Protein AF-A0ABD5WU11-F1 (afdb_monomer_lite)

Sequence (196 aa):
MSDDEATSTLFTYVAPFVGVLLIAVGIAGAVPGGYALVQDELRDCGSPTIAVESPERTADIVGDGAPQFDRLDVEALSAAEREAFEEALTAPRGEAHVDGAFPNRAAFERGAVITYEGERYYATIVAENTCFTAPSLGFPLGVFAIGLGTVCVLMPPLYRRLVRLERESRVDLTATETGADADSDESSRGRAEENR

Secondary structure (DSSP, 8-state):
--HHHHHHHIIIIIHHHHHHHHHHHHHHHHHHHHHHHHHHHHS-TT-PEEEE--HHHHHHHTSTT----EEEEGGGS-HHHHHHHHHHHHSTTSEEE--S--TTHHHHHH-EEEEETTEEEEEEEEE--------TTHHHHHHHHHHHHHHHHHHHHHHHHHHHHHHHHHHHHHHHHHHHHHHHHHHHHTTSSS--

InterPro domains:
  IPR058285 Domain of unknown function DUF7979 [PF25934] (56-123)

Structure (mmCIF, N/CA/C/O backbone):
data_AF-A0ABD5WU11-F1
#
_entry.id   AF-A0ABD5WU11-F1
#
loop_
_atom_site.group_PDB
_atom_site.id
_atom_site.type_symbol
_atom_site.label_atom_id
_atom_site.label_alt_id
_atom_site.label_comp_id
_atom_site.label_asym_id
_atom_site.label_entity_id
_atom_site.label_seq_id
_atom_site.pdbx_PDB_ins_code
_atom_site.Cartn_x
_atom_site.Cartn_y
_atom_site.Cartn_z
_atom_site.occupancy
_atom_site.B_iso_or_equiv
_atom_site.auth_seq_id
_atom_site.auth_comp_id
_atom_site.auth_asym_id
_atom_site.auth_atom_id
_atom_site.pdbx_PDB_model_num
ATOM 1 N N . MET A 1 1 ? 11.652 6.888 -54.595 1.00 49.16 1 MET A N 1
ATOM 2 C CA . MET A 1 1 ? 12.118 7.086 -53.209 1.00 49.16 1 MET A CA 1
ATOM 3 C C . MET A 1 1 ? 13.140 5.998 -52.980 1.00 49.16 1 MET A C 1
ATOM 5 O O . MET A 1 1 ? 12.768 4.837 -53.054 1.00 49.16 1 MET A O 1
ATOM 9 N N . SER A 1 2 ? 14.414 6.368 -52.937 1.00 49.12 2 SER A N 1
ATOM 10 C CA . SER A 1 2 ? 15.546 5.438 -53.002 1.00 49.12 2 SER A CA 1
ATOM 11 C C . SER A 1 2 ? 15.715 4.731 -51.658 1.00 49.12 2 SER A C 1
ATOM 13 O O . SER A 1 2 ? 15.611 5.386 -50.621 1.00 49.12 2 SER A O 1
ATOM 15 N N . ASP A 1 3 ? 15.992 3.428 -51.661 1.00 56.88 3 ASP A N 1
ATOM 16 C CA . ASP A 1 3 ? 16.142 2.630 -50.434 1.00 56.88 3 ASP A CA 1
ATOM 17 C C . ASP A 1 3 ? 17.203 3.204 -49.471 1.00 56.88 3 ASP A C 1
ATOM 19 O O . ASP A 1 3 ? 17.018 3.161 -48.255 1.00 56.88 3 ASP A O 1
ATOM 23 N N . ASP A 1 4 ? 18.238 3.875 -49.993 1.00 60.81 4 ASP A N 1
ATOM 24 C CA . ASP A 1 4 ? 19.256 4.587 -49.204 1.00 60.81 4 ASP A CA 1
ATOM 25 C C . ASP A 1 4 ? 18.687 5.714 -48.316 1.00 60.81 4 ASP A C 1
ATOM 27 O O . ASP A 1 4 ? 19.131 5.913 -47.182 1.00 60.81 4 ASP A O 1
ATOM 31 N N . GLU A 1 5 ? 17.676 6.447 -48.792 1.00 61.19 5 GLU A N 1
ATOM 32 C CA . GLU A 1 5 ? 17.028 7.532 -48.040 1.00 61.19 5 GLU A CA 1
ATOM 33 C C . GLU A 1 5 ? 16.146 6.974 -46.914 1.00 61.19 5 GLU A C 1
ATOM 35 O O . GLU A 1 5 ? 16.134 7.503 -45.797 1.00 61.19 5 GLU A O 1
ATOM 40 N N . ALA A 1 6 ? 15.451 5.863 -47.181 1.00 60.22 6 ALA A N 1
ATOM 41 C CA . ALA A 1 6 ? 14.637 5.161 -46.196 1.00 60.22 6 ALA A CA 1
ATOM 42 C C . ALA A 1 6 ? 15.511 4.537 -45.098 1.00 60.22 6 ALA A C 1
ATOM 44 O O . ALA A 1 6 ? 15.236 4.737 -43.914 1.00 60.22 6 ALA A O 1
ATOM 45 N N . THR A 1 7 ? 16.608 3.863 -45.460 1.00 61.62 7 THR A N 1
ATOM 46 C CA . THR A 1 7 ? 17.574 3.318 -44.494 1.00 61.62 7 THR A CA 1
ATOM 47 C C . THR A 1 7 ? 18.212 4.427 -43.654 1.00 61.62 7 THR A C 1
ATOM 49 O O . THR A 1 7 ? 18.307 4.289 -42.434 1.00 61.62 7 THR A O 1
ATOM 52 N N . SER A 1 8 ? 18.574 5.559 -44.267 1.00 66.81 8 SER A N 1
ATOM 53 C CA . SER A 1 8 ? 19.161 6.714 -43.573 1.00 66.81 8 SER A CA 1
ATOM 54 C C . SER A 1 8 ? 18.193 7.366 -42.578 1.00 66.81 8 SER A C 1
ATOM 56 O O . SER A 1 8 ? 18.569 7.661 -41.439 1.00 66.81 8 SER A O 1
ATOM 58 N N . THR A 1 9 ? 16.923 7.527 -42.960 1.00 70.38 9 THR A N 1
ATOM 59 C CA . THR A 1 9 ? 15.886 8.116 -42.095 1.00 70.38 9 THR A CA 1
ATOM 60 C C . THR A 1 9 ? 15.535 7.183 -40.932 1.00 70.38 9 THR A C 1
ATOM 62 O O . THR A 1 9 ? 15.417 7.621 -39.784 1.00 70.38 9 THR A O 1
ATOM 65 N N . LEU A 1 10 ? 15.434 5.879 -41.202 1.00 67.94 10 LEU A N 1
ATOM 66 C CA . LEU A 1 10 ? 15.093 4.856 -40.214 1.00 67.94 10 LEU A CA 1
ATOM 67 C C . LEU A 1 10 ? 16.203 4.697 -39.162 1.00 67.94 10 LEU A C 1
ATOM 69 O O . LEU A 1 10 ? 15.917 4.668 -37.964 1.00 67.94 10 LEU A O 1
ATOM 73 N N . PHE A 1 11 ? 17.472 4.705 -39.580 1.00 67.38 11 PHE A N 1
ATOM 74 C CA . PHE A 1 11 ? 18.613 4.650 -38.658 1.00 67.38 11 PHE A CA 1
ATOM 75 C C . PHE A 1 11 ? 18.856 5.949 -37.885 1.00 67.38 11 PHE A C 1
ATOM 77 O O . PHE A 1 11 ? 19.330 5.902 -36.751 1.00 67.38 11 PHE A O 1
ATOM 84 N N . THR A 1 12 ? 18.559 7.107 -38.479 1.00 72.00 12 THR A N 1
ATOM 85 C CA . THR A 1 12 ? 18.856 8.405 -37.851 1.00 72.00 12 THR A CA 1
ATOM 86 C C . THR A 1 12 ? 17.770 8.844 -36.872 1.00 72.00 12 THR A C 1
ATOM 88 O O . THR A 1 12 ? 18.096 9.438 -35.847 1.00 72.00 12 THR A O 1
ATOM 91 N N . TYR A 1 13 ? 16.499 8.545 -37.154 1.00 74.88 13 TYR A N 1
ATOM 92 C CA . TYR A 1 13 ? 15.376 9.084 -36.380 1.00 74.88 13 TYR A CA 1
ATOM 93 C C . TYR A 1 13 ? 14.520 8.010 -35.709 1.00 74.88 13 TYR A C 1
ATOM 95 O O . TYR A 1 13 ? 14.158 8.161 -34.544 1.00 74.88 13 TYR A O 1
ATOM 103 N N . VAL A 1 14 ? 14.218 6.908 -36.401 1.00 79.62 14 VAL A N 1
ATOM 104 C CA . VAL A 1 14 ? 13.274 5.898 -35.891 1.00 79.62 14 VAL A CA 1
ATOM 105 C C . VAL A 1 14 ? 13.923 5.014 -34.825 1.00 79.62 14 VAL A C 1
ATOM 107 O O . VAL A 1 14 ? 13.353 4.840 -33.751 1.00 79.62 14 VAL A O 1
ATOM 110 N N . ALA A 1 15 ? 15.132 4.508 -35.073 1.00 78.56 15 ALA A N 1
ATOM 111 C CA . ALA A 1 15 ? 15.867 3.677 -34.115 1.00 78.56 15 ALA A CA 1
ATOM 112 C C . ALA A 1 15 ? 16.085 4.345 -32.735 1.00 78.56 15 ALA A C 1
ATOM 114 O O . ALA A 1 15 ? 15.731 3.727 -31.725 1.00 78.56 15 ALA A O 1
ATOM 115 N N . PRO A 1 16 ? 16.590 5.593 -32.634 1.00 80.06 16 PRO A N 1
ATOM 116 C CA . PRO A 1 16 ? 16.744 6.246 -31.335 1.00 80.06 16 PRO A CA 1
ATOM 117 C C . PRO A 1 16 ? 15.400 6.594 -30.685 1.00 80.06 16 PRO A C 1
ATOM 119 O O . PRO A 1 16 ? 15.278 6.479 -29.469 1.00 80.06 16 PRO A O 1
ATOM 122 N N . PHE A 1 17 ? 14.376 6.958 -31.465 1.00 81.44 17 PHE A N 1
ATOM 123 C CA . PHE A 1 17 ? 13.037 7.222 -30.930 1.00 81.44 17 PHE A CA 1
ATOM 124 C C . PHE A 1 17 ? 12.423 5.974 -30.281 1.00 81.44 17 PHE A C 1
ATOM 126 O O . PHE A 1 17 ? 11.969 6.027 -29.138 1.00 81.44 17 PHE A O 1
ATOM 133 N N . VAL A 1 18 ? 12.476 4.832 -30.973 1.00 85.31 18 VAL A N 1
ATOM 134 C CA . VAL A 1 18 ? 12.038 3.540 -30.424 1.00 85.31 18 VAL A CA 1
ATOM 135 C C . VAL A 1 18 ? 12.874 3.168 -29.201 1.00 85.31 18 VAL A C 1
ATOM 137 O O . VAL A 1 18 ? 12.324 2.705 -28.206 1.00 85.31 18 VAL A O 1
ATOM 140 N N . GLY A 1 19 ? 14.183 3.430 -29.227 1.00 82.62 19 GLY A N 1
ATOM 141 C CA . GLY A 1 19 ? 15.058 3.180 -28.086 1.00 82.62 19 GLY A CA 1
ATOM 142 C C . GLY A 1 19 ? 14.673 3.973 -26.833 1.00 82.62 19 GLY A C 1
ATOM 143 O O . GLY A 1 19 ? 14.571 3.399 -25.751 1.00 82.62 19 GLY A O 1
ATOM 144 N N . VAL A 1 20 ? 14.374 5.268 -26.972 1.00 87.00 20 VAL A N 1
ATOM 145 C CA . VAL A 1 20 ? 13.894 6.107 -25.857 1.00 87.00 20 VAL A CA 1
ATOM 146 C C . VAL A 1 20 ? 12.535 5.628 -25.345 1.00 87.00 20 VAL A C 1
ATOM 148 O O . VAL A 1 20 ? 12.322 5.576 -24.134 1.00 87.00 20 VAL A O 1
ATOM 151 N N . LEU A 1 21 ? 11.629 5.230 -26.241 1.00 87.06 21 LEU A N 1
ATOM 152 C CA . LEU A 1 21 ? 10.311 4.720 -25.860 1.00 87.06 21 LEU A CA 1
ATOM 153 C C . LEU A 1 21 ? 10.416 3.401 -25.077 1.00 87.06 21 LEU A C 1
ATOM 155 O O . LEU A 1 21 ? 9.741 3.233 -24.063 1.00 87.06 21 LEU A O 1
ATOM 159 N N . LEU A 1 22 ? 11.317 2.505 -25.485 1.00 84.81 22 LEU A N 1
ATOM 160 C CA . LEU A 1 22 ? 11.624 1.271 -24.757 1.00 84.81 22 LEU A CA 1
ATOM 161 C C . LEU A 1 22 ? 12.226 1.543 -23.375 1.00 84.81 22 LEU A C 1
ATOM 163 O O . LEU A 1 22 ? 11.834 0.894 -22.409 1.00 84.81 22 LEU A O 1
ATOM 167 N N . ILE A 1 23 ? 13.124 2.526 -23.256 1.00 84.31 23 ILE A N 1
ATOM 168 C CA . ILE A 1 23 ? 13.669 2.948 -21.958 1.00 84.31 23 ILE A CA 1
ATOM 169 C C . ILE A 1 23 ? 12.549 3.483 -21.058 1.00 84.31 23 ILE A C 1
ATOM 171 O O . ILE A 1 23 ? 12.464 3.084 -19.900 1.00 84.31 23 ILE A O 1
ATOM 175 N N . ALA A 1 24 ? 11.662 4.335 -21.578 1.00 88.06 24 ALA A N 1
ATOM 176 C CA . ALA A 1 24 ? 10.559 4.904 -20.805 1.00 88.06 24 ALA A CA 1
ATOM 177 C C . ALA A 1 24 ? 9.592 3.824 -20.286 1.00 88.06 24 ALA A C 1
ATOM 179 O O . ALA A 1 24 ? 9.280 3.792 -19.095 1.00 88.06 24 ALA A O 1
ATOM 180 N N . VAL A 1 25 ? 9.167 2.901 -21.157 1.00 84.69 25 VAL A N 1
ATOM 181 C CA . VAL A 1 25 ? 8.324 1.754 -20.773 1.00 84.69 25 VAL A CA 1
ATOM 182 C C . VAL A 1 25 ? 9.060 0.842 -19.790 1.00 84.69 25 VAL A C 1
ATOM 184 O O . VAL A 1 25 ? 8.472 0.362 -18.822 1.00 84.69 25 VAL A O 1
ATOM 187 N N . GLY A 1 26 ? 10.358 0.635 -19.997 1.00 80.00 26 GLY A N 1
ATOM 188 C CA . GLY A 1 26 ? 11.174 -0.191 -19.125 1.00 80.00 26 GLY A CA 1
ATOM 189 C C . GLY A 1 26 ? 11.331 0.389 -17.720 1.00 80.00 26 GLY A C 1
ATOM 190 O O . GLY A 1 26 ? 11.205 -0.355 -16.755 1.00 80.00 26 GLY A O 1
ATOM 191 N N . ILE A 1 27 ? 11.497 1.709 -17.576 1.00 81.75 27 ILE A N 1
ATOM 192 C CA . ILE A 1 27 ? 11.492 2.393 -16.271 1.00 81.75 27 ILE A CA 1
ATOM 193 C C . ILE A 1 27 ? 10.129 2.230 -15.590 1.00 81.75 27 ILE A C 1
ATOM 195 O O . ILE A 1 27 ? 10.072 1.890 -14.408 1.00 81.75 27 ILE A O 1
ATOM 199 N N . ALA A 1 28 ? 9.035 2.409 -16.337 1.00 79.06 28 ALA A N 1
ATOM 200 C CA . ALA A 1 28 ? 7.682 2.239 -15.811 1.00 79.06 28 ALA A CA 1
ATOM 201 C C . ALA A 1 28 ? 7.405 0.808 -15.313 1.00 79.06 28 ALA A C 1
ATOM 203 O O . ALA A 1 28 ? 6.638 0.640 -14.371 1.00 79.06 28 ALA A O 1
ATOM 204 N N . GLY A 1 29 ? 8.032 -0.215 -15.904 1.00 73.94 29 GLY A N 1
ATOM 205 C CA . GLY A 1 29 ? 7.951 -1.601 -15.423 1.00 73.94 29 GLY A CA 1
ATOM 206 C C . GLY A 1 29 ? 8.940 -1.931 -14.298 1.00 73.94 29 GLY A C 1
ATOM 207 O O . GLY A 1 29 ? 8.590 -2.620 -13.339 1.00 73.94 29 GLY A O 1
ATOM 208 N N . ALA A 1 30 ? 10.170 -1.423 -14.389 1.00 75.75 30 ALA A N 1
ATOM 209 C CA . ALA A 1 30 ? 11.254 -1.743 -13.466 1.00 75.75 30 ALA A CA 1
ATOM 210 C C . ALA A 1 30 ? 11.086 -1.075 -12.098 1.00 75.75 30 ALA A C 1
ATOM 212 O O . ALA A 1 30 ? 11.402 -1.699 -11.090 1.00 75.75 30 ALA A O 1
ATOM 213 N N . VAL A 1 31 ? 10.573 0.161 -12.037 1.00 76.81 31 VAL A N 1
ATOM 214 C CA . VAL A 1 31 ? 10.407 0.878 -10.763 1.00 76.81 31 VAL A CA 1
ATOM 215 C C . VAL A 1 31 ? 9.372 0.181 -9.866 1.00 76.81 31 VAL A C 1
ATOM 217 O O . VAL A 1 31 ? 9.760 -0.252 -8.782 1.00 76.81 31 VAL A O 1
ATOM 220 N N . PRO A 1 32 ? 8.107 -0.042 -10.283 1.00 68.75 32 PRO A N 1
ATOM 221 C CA . PRO A 1 32 ? 7.130 -0.746 -9.448 1.00 68.75 32 PRO A CA 1
ATOM 222 C C . PRO A 1 32 ? 7.533 -2.197 -9.155 1.00 68.75 32 PRO A C 1
ATOM 224 O O . PRO A 1 32 ? 7.318 -2.681 -8.048 1.00 68.75 32 PRO A O 1
ATOM 227 N N . GLY A 1 33 ? 8.155 -2.883 -10.123 1.00 63.78 33 GLY A N 1
ATOM 228 C CA . GLY A 1 33 ? 8.651 -4.247 -9.933 1.00 63.78 33 GLY A CA 1
ATOM 229 C C . GLY A 1 33 ? 9.813 -4.339 -8.937 1.00 63.78 33 GLY A C 1
ATOM 230 O O . GLY A 1 33 ? 9.890 -5.299 -8.180 1.00 63.78 33 GLY A O 1
ATOM 231 N N . GLY A 1 34 ? 10.687 -3.331 -8.894 1.00 64.44 34 GLY A N 1
ATOM 232 C CA . GLY A 1 34 ? 11.746 -3.224 -7.892 1.00 64.44 34 GLY A CA 1
ATOM 233 C C . GLY A 1 34 ? 11.194 -2.928 -6.500 1.00 64.44 34 GLY A C 1
ATOM 234 O O . GLY A 1 34 ? 11.635 -3.540 -5.535 1.00 64.44 34 GLY A O 1
ATOM 235 N N . TYR A 1 35 ? 10.180 -2.060 -6.396 1.00 60.69 35 TYR A N 1
ATOM 236 C CA . TYR A 1 35 ? 9.490 -1.812 -5.125 1.00 60.69 35 TYR A CA 1
ATOM 237 C C . TYR A 1 35 ? 8.865 -3.083 -4.549 1.00 60.69 35 TYR A C 1
ATOM 239 O O . TYR A 1 35 ? 8.964 -3.284 -3.346 1.00 60.69 35 TYR A O 1
ATOM 247 N N . ALA A 1 36 ? 8.305 -3.961 -5.388 1.00 62.34 36 ALA A N 1
ATOM 248 C CA . ALA A 1 36 ? 7.746 -5.237 -4.943 1.00 62.34 36 ALA A CA 1
ATOM 249 C C . ALA A 1 36 ? 8.787 -6.173 -4.293 1.00 62.34 36 ALA A C 1
ATOM 251 O O . ALA A 1 36 ? 8.434 -6.933 -3.403 1.00 62.34 36 ALA A O 1
ATOM 252 N N . LEU A 1 37 ? 10.069 -6.103 -4.681 1.00 62.41 37 LEU A N 1
ATOM 253 C CA . LEU A 1 37 ? 11.133 -6.942 -4.100 1.00 62.41 37 LEU A CA 1
ATOM 254 C C . LEU A 1 37 ? 11.579 -6.493 -2.703 1.00 62.41 37 LEU A C 1
ATOM 256 O O . LEU A 1 37 ? 12.173 -7.281 -1.978 1.00 62.41 37 LEU A O 1
ATOM 260 N N . VAL A 1 38 ? 11.334 -5.232 -2.349 1.00 61.34 38 VAL A N 1
ATOM 261 C CA . VAL A 1 38 ? 11.721 -4.648 -1.051 1.00 61.34 38 VAL A CA 1
ATOM 262 C C . VAL A 1 38 ? 10.483 -4.413 -0.169 1.00 61.34 38 VAL A C 1
ATOM 264 O O . VAL A 1 38 ? 10.588 -3.925 0.951 1.00 61.34 38 VAL A O 1
ATOM 267 N N . GLN A 1 39 ? 9.282 -4.726 -0.672 1.00 50.41 39 GLN A N 1
ATOM 268 C CA . GLN A 1 39 ? 8.029 -4.393 0.002 1.00 50.41 39 GLN A CA 1
ATOM 269 C C . GLN A 1 39 ? 7.788 -5.253 1.246 1.00 50.41 39 GLN A C 1
ATOM 271 O O . GLN A 1 39 ? 7.325 -4.705 2.244 1.00 50.41 39 GLN A O 1
ATOM 276 N N . ASP A 1 40 ? 8.182 -6.532 1.211 1.00 54.16 40 ASP A N 1
ATOM 277 C CA . ASP A 1 40 ? 8.036 -7.472 2.334 1.00 54.16 40 ASP A CA 1
ATOM 278 C C . ASP A 1 40 ? 8.812 -7.032 3.593 1.00 54.16 40 ASP A C 1
ATOM 280 O O . ASP A 1 40 ? 8.447 -7.412 4.699 1.00 54.16 40 ASP A O 1
ATOM 284 N N . GLU A 1 41 ? 9.861 -6.209 3.454 1.00 52.41 41 GLU A N 1
ATOM 285 C CA . GLU A 1 41 ? 10.664 -5.709 4.586 1.00 52.41 41 GLU A CA 1
ATOM 286 C C . GLU A 1 41 ? 10.239 -4.318 5.088 1.00 52.41 41 GLU A C 1
ATOM 288 O O . GLU A 1 41 ? 10.639 -3.920 6.182 1.00 52.41 41 GLU A O 1
ATOM 293 N N . LEU A 1 42 ? 9.463 -3.548 4.311 1.00 51.06 42 LEU A N 1
ATOM 294 C CA . LEU A 1 42 ? 9.100 -2.166 4.667 1.00 51.06 42 LEU A CA 1
ATOM 295 C C . LEU A 1 42 ? 7.624 -1.958 5.013 1.00 51.06 42 LEU A C 1
ATOM 297 O O . LEU A 1 42 ? 7.297 -0.897 5.552 1.00 51.06 42 LEU A O 1
ATOM 301 N N . ARG A 1 43 ? 6.726 -2.894 4.686 1.00 51.59 43 ARG A N 1
ATOM 302 C CA . ARG A 1 43 ? 5.298 -2.776 5.007 1.00 51.59 43 ARG A CA 1
ATOM 303 C C . ARG A 1 43 ? 4.692 -4.143 5.295 1.00 51.59 43 ARG A C 1
ATOM 305 O O . ARG A 1 43 ? 4.790 -5.015 4.441 1.00 51.59 43 ARG A O 1
ATOM 312 N N . ASP A 1 44 ? 4.009 -4.274 6.434 1.00 56.03 44 ASP A N 1
ATOM 313 C CA . ASP A 1 44 ? 3.137 -5.409 6.759 1.00 56.03 44 ASP A CA 1
ATOM 314 C C . ASP A 1 44 ? 1.989 -5.480 5.758 1.00 56.03 44 ASP A C 1
ATOM 316 O O . ASP A 1 44 ? 0.950 -4.817 5.825 1.00 56.03 44 ASP A O 1
ATOM 320 N N . CYS A 1 45 ? 2.287 -6.216 4.706 1.00 62.88 45 CYS A N 1
ATOM 321 C CA . CYS A 1 45 ? 1.552 -6.213 3.479 1.00 62.88 45 CYS A CA 1
ATOM 322 C C . CYS A 1 45 ? 0.407 -7.226 3.615 1.00 62.88 45 CYS A C 1
ATOM 324 O O . CYS A 1 45 ? 0.640 -8.431 3.649 1.00 62.88 45 CYS A O 1
ATOM 326 N N . GLY A 1 46 ? -0.836 -6.740 3.706 1.00 63.28 46 GLY A N 1
ATOM 327 C CA . GLY A 1 46 ? -2.016 -7.580 3.956 1.00 63.28 46 GLY A CA 1
ATOM 328 C C . GLY A 1 46 ? -2.569 -7.518 5.383 1.00 63.28 46 GLY A C 1
ATOM 329 O O . GLY A 1 46 ? -3.573 -8.179 5.646 1.00 63.28 46 GLY A O 1
ATOM 330 N N . SER A 1 47 ? -1.981 -6.693 6.256 1.00 76.75 47 SER A N 1
ATOM 331 C CA . SER A 1 47 ? -2.518 -6.365 7.581 1.00 76.75 47 SER A CA 1
ATOM 332 C C . SER A 1 47 ? -3.336 -5.068 7.492 1.00 76.75 47 SER A C 1
ATOM 334 O O . SER A 1 47 ? -2.760 -3.976 7.382 1.00 76.75 47 SER A O 1
ATOM 336 N N . PRO A 1 48 ? -4.679 -5.131 7.467 1.00 85.69 48 PRO A N 1
ATOM 337 C CA . PRO A 1 48 ? -5.491 -3.922 7.451 1.00 85.69 48 PRO A CA 1
ATOM 338 C C . PRO A 1 48 ? -5.295 -3.138 8.753 1.00 85.69 48 PRO A C 1
ATOM 340 O O . PRO A 1 48 ? -5.179 -3.714 9.836 1.00 85.69 48 PRO A O 1
ATOM 343 N N . THR A 1 49 ? -5.275 -1.814 8.638 1.00 89.44 49 THR A N 1
ATOM 344 C CA . THR A 1 49 ? -5.213 -0.906 9.782 1.00 89.44 49 THR A CA 1
ATOM 345 C C . THR A 1 49 ? -6.627 -0.606 10.256 1.00 89.44 49 THR A C 1
ATOM 347 O O . THR A 1 49 ? -7.469 -0.134 9.479 1.00 89.44 49 THR A O 1
ATOM 350 N N . ILE A 1 50 ? -6.877 -0.850 11.539 1.00 93.31 50 ILE A N 1
ATOM 351 C CA . ILE A 1 50 ? -8.095 -0.432 12.227 1.00 93.31 50 ILE A CA 1
ATOM 352 C C . ILE A 1 50 ? -7.837 0.861 12.994 1.00 93.31 50 ILE A C 1
ATOM 354 O O . ILE A 1 50 ? -6.739 1.081 13.501 1.00 93.31 50 ILE A O 1
ATOM 358 N N . ALA A 1 51 ? -8.858 1.706 13.075 1.00 94.38 51 ALA A N 1
ATOM 359 C CA . ALA A 1 51 ? -8.907 2.828 13.993 1.00 94.38 51 ALA A CA 1
ATOM 360 C C . ALA A 1 51 ? -9.971 2.573 15.056 1.00 94.38 51 ALA A C 1
ATOM 362 O O . ALA A 1 51 ? -11.050 2.065 14.741 1.00 94.38 51 ALA A O 1
ATOM 363 N N . VAL A 1 52 ? -9.663 2.951 16.289 1.00 95.31 52 VAL A N 1
ATOM 364 C CA . VAL A 1 52 ? -10.520 2.853 17.463 1.00 95.31 52 VAL A CA 1
ATOM 365 C C . VAL A 1 52 ? -10.678 4.250 18.051 1.00 95.31 52 VAL A C 1
ATOM 367 O O . VAL A 1 52 ? -9.710 4.906 18.431 1.00 95.31 52 VAL A O 1
ATOM 370 N N . GLU A 1 53 ? -11.918 4.716 18.105 1.00 93.69 53 GLU A N 1
ATOM 371 C CA . GLU A 1 53 ? -12.280 6.006 18.680 1.00 93.69 53 GLU A CA 1
ATOM 372 C C . GLU A 1 53 ? -12.533 5.877 20.184 1.00 93.69 53 GLU A C 1
ATOM 374 O O . GLU A 1 53 ? -13.012 4.848 20.668 1.00 93.69 53 GLU A O 1
A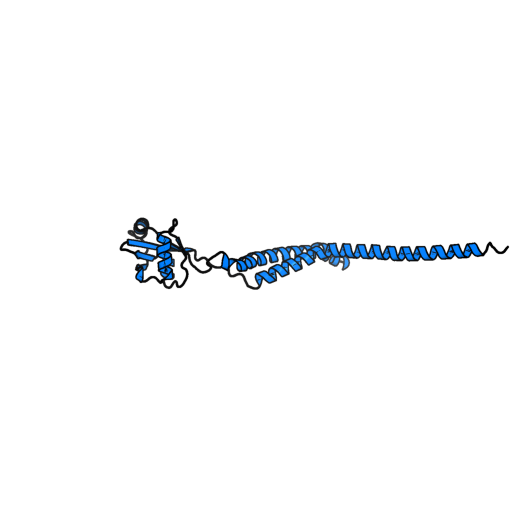TOM 379 N N . SER A 1 54 ? -12.263 6.953 20.928 1.00 89.75 54 SER A N 1
ATOM 380 C CA . SER A 1 54 ? -12.488 6.986 22.376 1.00 89.75 54 SER A CA 1
ATOM 381 C C . SER A 1 54 ? -13.979 6.838 22.733 1.00 89.75 54 SER A C 1
ATOM 383 O O . SER A 1 54 ? -14.848 7.078 21.882 1.00 89.75 54 SER A O 1
ATOM 385 N N . PRO A 1 55 ? -14.323 6.484 23.986 1.00 89.69 55 PRO A N 1
ATOM 386 C CA . PRO A 1 55 ? -15.716 6.319 24.404 1.00 89.69 55 PRO A CA 1
ATOM 387 C C . PRO A 1 55 ? -16.554 7.589 24.229 1.00 89.69 55 PRO A C 1
ATOM 389 O O . PRO A 1 55 ? -17.724 7.521 23.850 1.00 89.69 55 PRO A O 1
ATOM 392 N N . GLU A 1 56 ? -15.953 8.761 24.447 1.00 87.94 56 GLU A N 1
ATOM 393 C CA . GLU A 1 56 ? -16.618 10.057 24.301 1.00 87.94 56 GLU A CA 1
ATOM 394 C C . GLU A 1 56 ? -16.967 10.328 22.835 1.00 87.94 56 GLU A C 1
ATOM 396 O O . GLU A 1 56 ? -18.121 10.603 22.511 1.00 87.94 56 GLU A O 1
ATOM 401 N N . ARG A 1 57 ? -15.991 10.156 21.934 1.00 87.12 57 ARG A N 1
ATOM 402 C CA . ARG A 1 57 ? -16.190 10.241 20.477 1.00 87.12 57 ARG A CA 1
ATOM 403 C C . ARG A 1 57 ? -17.213 9.219 19.989 1.00 87.12 57 ARG A C 1
ATOM 405 O O . ARG A 1 57 ? -18.046 9.520 19.139 1.00 87.12 57 ARG A O 1
ATOM 412 N N . THR A 1 58 ? -17.174 8.013 20.542 1.00 88.19 58 THR A N 1
ATOM 413 C CA . THR A 1 58 ? -18.102 6.933 20.202 1.00 88.19 58 THR A CA 1
ATOM 414 C C . THR A 1 58 ? -19.539 7.286 20.577 1.00 88.19 58 THR A C 1
ATOM 416 O O . THR A 1 58 ? -20.460 6.985 19.818 1.00 88.19 58 THR A O 1
ATOM 419 N N . ALA A 1 59 ? -19.762 7.954 21.712 1.00 87.19 59 ALA A N 1
ATOM 420 C CA . ALA A 1 59 ? -21.093 8.407 22.108 1.00 87.19 59 ALA A CA 1
ATOM 421 C C . ALA A 1 59 ? -21.685 9.417 21.109 1.00 87.19 59 ALA A C 1
ATOM 423 O O . ALA A 1 59 ? -22.878 9.336 20.812 1.00 87.19 59 ALA A O 1
ATOM 424 N N . ASP A 1 60 ? -20.850 10.294 20.543 1.00 86.62 60 ASP A N 1
ATOM 425 C CA . ASP A 1 60 ? -21.259 11.235 19.496 1.00 86.62 60 ASP A CA 1
ATOM 426 C C . ASP A 1 60 ? -21.613 10.512 18.182 1.00 86.62 60 ASP A C 1
ATOM 428 O O . ASP A 1 60 ? -22.573 10.881 17.505 1.00 86.62 60 ASP A O 1
ATOM 432 N N . ILE A 1 61 ? -20.869 9.455 17.830 1.00 84.06 61 ILE A N 1
ATOM 433 C CA . ILE A 1 61 ? -21.060 8.671 16.594 1.00 84.06 61 ILE A CA 1
ATOM 434 C C . ILE A 1 61 ? -22.305 7.775 16.668 1.00 84.06 61 ILE A C 1
ATOM 436 O O . ILE A 1 61 ? -23.014 7.618 15.677 1.00 84.06 61 ILE A O 1
ATOM 440 N N . VAL A 1 62 ? -22.573 7.177 17.832 1.00 85.12 62 VAL A N 1
ATOM 441 C CA . VAL A 1 62 ? -23.638 6.175 18.048 1.00 85.12 62 VAL A CA 1
ATOM 442 C C . VAL A 1 62 ? -24.898 6.809 18.672 1.00 85.12 62 VAL A C 1
ATOM 444 O O . VAL A 1 62 ? -25.765 6.111 19.201 1.00 85.12 62 VAL A O 1
ATOM 447 N N . GLY A 1 63 ? -25.001 8.141 18.640 1.00 78.50 63 GLY A N 1
ATOM 448 C CA . GLY A 1 63 ? -26.133 8.908 19.164 1.00 78.50 63 GLY A CA 1
ATOM 449 C C . GLY A 1 63 ? -27.434 8.767 18.358 1.00 78.50 63 GLY A C 1
ATOM 450 O O . GLY A 1 63 ? -27.565 7.947 17.446 1.00 78.50 63 GLY A O 1
ATOM 451 N N . ASP A 1 64 ? -28.432 9.586 18.699 1.00 73.56 64 ASP A N 1
ATOM 452 C CA . ASP A 1 64 ? -29.758 9.533 18.074 1.00 73.56 64 ASP A CA 1
ATOM 453 C C . ASP A 1 64 ? -29.696 9.827 16.563 1.00 73.56 64 ASP A C 1
ATOM 455 O O . ASP A 1 64 ? -29.287 10.904 16.131 1.00 73.56 64 ASP A O 1
ATOM 459 N N . GLY A 1 65 ? -30.141 8.862 15.750 1.00 71.69 65 GLY A N 1
ATOM 460 C CA . GLY A 1 65 ? -30.121 8.942 14.282 1.00 71.69 65 GLY A CA 1
ATOM 461 C C . GLY A 1 65 ? -28.878 8.341 13.615 1.00 71.69 65 GLY A C 1
ATOM 462 O O . GLY A 1 65 ? -28.760 8.420 12.392 1.00 71.69 65 GLY A O 1
ATOM 463 N N . ALA A 1 66 ? -27.976 7.727 14.387 1.00 76.88 66 ALA A N 1
ATOM 464 C CA . ALA A 1 66 ? -26.810 7.032 13.859 1.00 76.88 66 ALA A CA 1
ATOM 465 C C . ALA A 1 66 ? -27.179 5.807 12.991 1.00 76.88 66 ALA A C 1
ATOM 467 O O . ALA A 1 66 ? -28.223 5.176 13.207 1.00 76.88 66 ALA A O 1
ATOM 468 N N . PRO A 1 67 ? -26.314 5.426 12.030 1.00 79.62 67 PRO A N 1
ATOM 469 C CA . PRO A 1 67 ? -26.408 4.142 11.345 1.00 79.62 67 PRO A CA 1
ATOM 470 C C . PRO A 1 67 ? -26.419 2.971 12.334 1.00 79.62 67 PRO A C 1
ATOM 472 O O . PRO A 1 67 ? -25.841 3.034 13.420 1.00 79.62 67 PRO A O 1
ATOM 475 N N . GLN A 1 68 ? -27.064 1.870 11.950 1.00 83.88 68 GLN A N 1
ATOM 476 C CA . GLN A 1 68 ? -27.023 0.655 12.753 1.00 83.88 68 GLN A CA 1
ATOM 477 C C . GLN A 1 68 ? -25.663 -0.029 12.573 1.00 83.88 68 GLN A C 1
ATOM 479 O O . GLN A 1 68 ? -25.408 -0.635 11.535 1.00 83.88 68 GLN A O 1
ATOM 484 N N . PHE A 1 69 ? -24.808 0.080 13.588 1.00 88.94 69 PHE A N 1
ATOM 485 C CA . PHE A 1 69 ? -23.510 -0.592 13.643 1.00 88.94 69 PHE A CA 1
ATOM 486 C C . PHE A 1 69 ? -23.622 -1.993 14.246 1.00 88.94 69 PHE A C 1
ATOM 488 O O . PHE A 1 69 ? -24.456 -2.240 15.128 1.00 88.94 69 PHE A O 1
ATOM 495 N N . ASP A 1 70 ? -22.745 -2.891 13.799 1.00 92.31 70 ASP A N 1
ATOM 496 C CA . ASP A 1 70 ? -22.576 -4.205 14.414 1.00 92.31 70 ASP A CA 1
ATOM 497 C C . ASP A 1 70 ? -22.021 -4.030 15.834 1.00 92.31 70 ASP A C 1
ATOM 499 O O . ASP A 1 70 ? -21.139 -3.204 16.069 1.00 92.31 70 ASP A O 1
ATOM 503 N N . ARG A 1 71 ? -22.559 -4.778 16.802 1.00 92.69 71 ARG A N 1
ATOM 504 C CA . ARG A 1 71 ? -22.106 -4.732 18.198 1.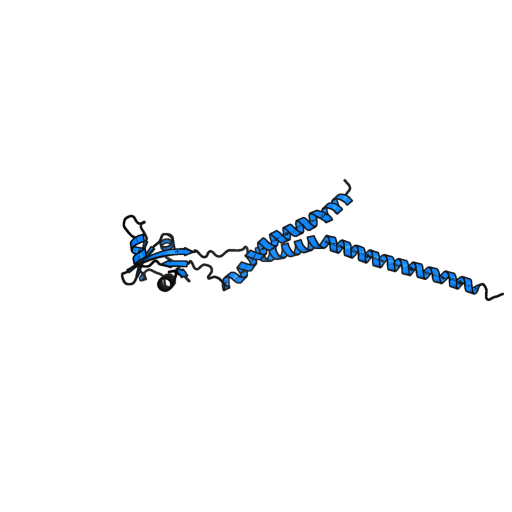00 92.69 71 ARG A CA 1
ATOM 505 C C . ARG A 1 71 ? -21.362 -6.010 18.524 1.00 92.69 71 ARG A C 1
ATOM 507 O O . ARG A 1 71 ? -21.933 -7.091 18.395 1.00 92.69 71 ARG A O 1
ATOM 514 N N . LEU A 1 72 ? -20.112 -5.863 18.931 1.00 94.00 72 LEU A N 1
ATOM 515 C CA . LEU A 1 72 ? -19.221 -6.961 19.271 1.00 94.00 72 LEU A CA 1
ATOM 516 C C . LEU A 1 72 ? -18.731 -6.773 20.705 1.00 94.00 72 LEU A C 1
ATOM 518 O O . LEU A 1 72 ? -18.537 -5.649 21.161 1.00 94.00 72 LEU A O 1
ATOM 522 N N . ASP A 1 73 ? -18.518 -7.873 21.408 1.00 94.31 73 ASP A N 1
ATOM 523 C CA . ASP A 1 73 ? -17.786 -7.861 22.672 1.00 94.31 73 ASP A CA 1
ATOM 524 C C . ASP A 1 73 ? -16.316 -8.198 22.392 1.00 94.31 73 ASP A C 1
ATOM 526 O O . ASP A 1 73 ? -16.019 -8.926 21.436 1.00 94.31 73 ASP A O 1
ATOM 530 N N . VAL A 1 74 ? -15.385 -7.685 23.202 1.00 92.00 74 VAL A N 1
ATOM 531 C CA . VAL A 1 74 ? -13.941 -7.927 23.006 1.00 92.00 74 VAL A CA 1
ATOM 532 C C . VAL A 1 74 ? -13.594 -9.426 22.993 1.00 92.00 74 VAL A C 1
ATOM 534 O O . VAL A 1 74 ? -12.658 -9.865 22.320 1.00 92.00 74 VAL A O 1
ATOM 537 N N . GLU A 1 75 ? -14.374 -10.251 23.691 1.00 92.44 75 GLU A N 1
ATOM 538 C CA . GLU A 1 75 ? -14.202 -11.702 23.751 1.00 92.44 75 GLU A CA 1
ATOM 539 C C . GLU A 1 75 ? -14.578 -12.400 22.439 1.00 92.44 75 GLU A C 1
ATOM 541 O O . GLU A 1 75 ? -14.081 -13.495 22.170 1.00 92.44 75 GLU A O 1
ATOM 546 N N . ALA A 1 76 ? -15.431 -11.774 21.621 1.00 92.69 76 ALA A N 1
ATOM 547 C CA . ALA A 1 76 ? -15.804 -12.263 20.296 1.00 92.69 76 ALA A CA 1
ATOM 548 C C . ALA A 1 76 ? -14.747 -11.941 19.225 1.00 92.69 76 ALA A C 1
ATOM 550 O O . ALA A 1 76 ? -14.819 -12.473 18.112 1.00 92.69 76 ALA A O 1
ATOM 551 N N . LEU A 1 77 ? -13.768 -11.093 19.555 1.00 93.69 77 LEU A N 1
ATOM 552 C CA . LEU A 1 77 ? -12.638 -10.796 18.686 1.00 93.69 77 LEU A CA 1
ATOM 553 C C . LEU A 1 77 ? -11.646 -11.961 18.660 1.00 93.69 77 LEU A C 1
ATOM 555 O O . LEU A 1 77 ? -11.399 -12.626 19.675 1.00 93.69 77 LEU A O 1
ATOM 559 N N . SER A 1 78 ? -11.042 -12.173 17.493 1.00 94.69 78 SER A N 1
ATOM 560 C CA . SER A 1 78 ? -9.886 -13.054 17.338 1.00 94.69 78 SER A CA 1
ATOM 561 C C . SER A 1 78 ? -8.695 -12.535 18.159 1.00 94.69 78 SER A C 1
ATOM 563 O O . SER A 1 78 ? -8.677 -11.387 18.599 1.00 94.69 78 SER A O 1
ATOM 565 N N . ALA A 1 79 ? -7.673 -13.373 18.360 1.00 94.75 79 ALA A N 1
ATOM 566 C CA . ALA A 1 79 ? -6.463 -12.944 19.066 1.00 94.75 79 ALA A CA 1
ATOM 567 C C . ALA A 1 79 ? -5.797 -11.730 18.388 1.00 94.75 79 ALA A C 1
ATOM 569 O O . ALA A 1 79 ? -5.472 -10.767 19.070 1.00 94.75 79 ALA A O 1
ATOM 570 N N . ALA A 1 80 ? -5.688 -11.754 17.054 1.00 92.88 80 ALA A N 1
ATOM 571 C CA . ALA A 1 80 ? -5.098 -10.667 16.272 1.00 92.88 80 ALA A CA 1
ATOM 572 C C . ALA A 1 80 ? -5.953 -9.388 16.302 1.00 92.88 80 ALA A C 1
ATOM 574 O O . ALA A 1 80 ? -5.429 -8.292 16.450 1.00 92.88 80 ALA A O 1
ATOM 575 N N . GLU A 1 81 ? -7.280 -9.516 16.192 1.00 94.75 81 GLU A N 1
ATOM 576 C CA . GLU A 1 81 ? -8.198 -8.371 16.282 1.00 94.75 81 GLU A CA 1
ATOM 577 C C . GLU A 1 81 ? -8.146 -7.708 17.661 1.00 94.75 81 GLU A C 1
ATOM 579 O O . GLU A 1 81 ? -8.212 -6.486 17.763 1.00 94.75 81 GLU A O 1
ATOM 584 N N . ARG A 1 82 ? -8.036 -8.514 18.722 1.00 95.62 82 ARG A N 1
ATOM 585 C CA . ARG A 1 82 ? -7.967 -8.026 20.099 1.00 95.62 82 ARG A CA 1
ATOM 586 C C . ARG A 1 82 ? -6.652 -7.317 20.386 1.00 95.62 82 ARG A C 1
ATOM 588 O O . ARG A 1 82 ? -6.682 -6.229 20.941 1.00 95.62 82 ARG A O 1
ATOM 595 N N . GLU A 1 83 ? -5.535 -7.910 19.977 1.00 94.88 83 GLU A N 1
ATOM 596 C CA . GLU A 1 83 ? -4.211 -7.296 20.102 1.00 94.88 83 GLU A CA 1
ATOM 597 C C . GLU A 1 83 ? -4.171 -5.943 19.385 1.00 94.88 83 GLU A C 1
ATOM 599 O O . GLU A 1 83 ? -3.824 -4.936 19.996 1.00 94.88 83 GLU A O 1
ATOM 604 N N . ALA A 1 84 ? -4.657 -5.888 18.142 1.00 94.25 84 ALA A N 1
ATOM 605 C CA . ALA A 1 84 ? -4.759 -4.644 17.388 1.00 94.25 84 ALA A CA 1
ATOM 606 C C . ALA A 1 84 ? -5.685 -3.620 18.065 1.00 94.25 84 ALA A C 1
ATOM 608 O O . ALA A 1 84 ? -5.382 -2.432 18.107 1.00 94.25 84 ALA A O 1
ATOM 609 N N . PHE A 1 85 ? -6.825 -4.055 18.605 1.00 95.50 85 PHE A N 1
ATOM 610 C CA . PHE A 1 85 ? -7.746 -3.167 19.311 1.00 95.50 85 PHE A CA 1
ATOM 611 C C . PHE A 1 85 ? -7.098 -2.564 20.567 1.00 95.50 85 PHE A C 1
ATOM 613 O O . PHE A 1 85 ? -7.142 -1.350 20.754 1.00 95.50 85 PHE A O 1
ATOM 620 N N . GLU A 1 86 ? -6.457 -3.387 21.398 1.00 95.25 86 GLU A N 1
ATOM 621 C CA . GLU A 1 86 ? -5.764 -2.952 22.616 1.00 95.25 86 GLU A CA 1
ATOM 622 C C . GLU A 1 86 ? -4.567 -2.041 22.295 1.00 95.25 86 GLU A C 1
ATOM 624 O O . GLU A 1 86 ? -4.366 -1.017 22.954 1.00 95.25 86 GLU A O 1
ATOM 629 N N . GLU A 1 87 ? -3.807 -2.352 21.242 1.00 95.00 87 GLU A N 1
ATOM 630 C CA . GLU A 1 87 ? -2.734 -1.490 20.749 1.00 95.00 87 GLU A CA 1
ATOM 631 C C . GLU A 1 87 ? -3.287 -0.132 20.301 1.00 95.00 87 GLU A C 1
ATOM 633 O O . GLU A 1 87 ? -2.787 0.910 20.737 1.00 95.00 87 GLU A O 1
ATOM 638 N N . ALA A 1 88 ? -4.364 -0.129 19.508 1.00 94.94 88 ALA A N 1
ATOM 639 C CA . ALA A 1 88 ? -5.000 1.085 19.010 1.00 94.94 88 ALA A CA 1
ATOM 640 C C . ALA A 1 88 ? -5.466 1.998 20.154 1.00 94.94 88 ALA A C 1
ATOM 642 O O . ALA A 1 88 ? -5.267 3.207 20.068 1.00 94.94 88 ALA A O 1
ATOM 643 N N . LEU A 1 89 ? -5.994 1.450 21.256 1.00 94.25 89 LEU A N 1
ATOM 644 C CA . LEU A 1 89 ? -6.383 2.241 22.435 1.00 94.25 89 LEU A CA 1
ATOM 645 C C . LEU A 1 89 ? -5.217 3.020 23.060 1.00 94.25 89 LEU A C 1
ATOM 647 O O . LEU A 1 89 ? -5.424 4.087 23.641 1.00 94.25 89 LEU A O 1
ATOM 651 N N . THR A 1 90 ? -3.995 2.495 22.963 1.00 93.94 90 THR A N 1
ATOM 652 C CA . THR A 1 90 ? -2.794 3.142 23.520 1.00 93.94 90 THR A CA 1
ATOM 653 C C . THR A 1 90 ? -2.021 3.962 22.485 1.00 93.94 90 THR A C 1
ATOM 655 O O . THR A 1 90 ? -1.163 4.776 22.844 1.00 93.94 90 THR A O 1
ATOM 658 N N . ALA A 1 91 ? -2.338 3.793 21.201 1.00 91.31 91 ALA A N 1
ATOM 659 C CA . ALA A 1 91 ? -1.701 4.496 20.105 1.00 91.31 91 ALA A CA 1
ATOM 660 C C . ALA A 1 91 ? -2.116 5.983 20.072 1.00 91.31 91 ALA A C 1
ATOM 662 O O . ALA A 1 91 ? -3.302 6.303 20.142 1.00 91.31 91 ALA A O 1
ATOM 663 N N . PRO A 1 92 ? -1.185 6.932 19.841 1.00 89.69 92 PRO A N 1
ATOM 664 C CA . PRO A 1 92 ? -1.507 8.364 19.777 1.00 89.69 92 PRO A CA 1
ATOM 665 C C . PRO A 1 92 ? -2.544 8.757 18.716 1.00 89.69 92 PRO A C 1
ATOM 667 O O . PRO A 1 92 ? -3.130 9.834 18.804 1.00 89.69 92 PRO A O 1
ATOM 670 N N . ARG A 1 93 ? -2.719 7.928 17.680 1.00 88.38 93 ARG A N 1
ATOM 671 C CA . ARG A 1 93 ? -3.705 8.131 16.608 1.00 88.38 93 ARG A CA 1
ATOM 672 C C . ARG A 1 93 ? -4.957 7.271 16.756 1.00 88.38 93 ARG A C 1
ATOM 674 O O . ARG A 1 93 ? -5.857 7.425 15.944 1.00 88.38 93 ARG A O 1
ATOM 681 N N . GLY A 1 94 ? -5.016 6.390 17.753 1.00 92.38 94 GLY A N 1
ATOM 682 C CA . GLY A 1 94 ? -6.093 5.412 17.840 1.00 92.38 94 GLY A CA 1
ATOM 683 C C . GLY A 1 94 ? -6.011 4.333 16.758 1.00 92.38 94 GLY A C 1
ATOM 684 O O . GLY A 1 94 ? -7.038 3.779 16.408 1.00 92.38 94 GLY A O 1
ATOM 685 N N . GLU A 1 95 ? -4.846 4.079 16.154 1.00 93.75 95 GLU A N 1
ATOM 686 C CA . GLU A 1 95 ? -4.698 3.215 14.972 1.00 93.75 95 GLU A CA 1
ATOM 687 C C . GLU A 1 95 ? -3.706 2.078 15.238 1.00 93.75 95 GLU A C 1
ATOM 689 O O . GLU A 1 95 ? -2.645 2.327 15.813 1.00 93.75 95 GLU A O 1
ATOM 694 N N . ALA A 1 96 ? -4.018 0.869 14.763 1.00 92.06 96 ALA A N 1
ATOM 695 C CA . ALA A 1 96 ? -3.129 -0.296 14.822 1.00 92.06 96 ALA A CA 1
ATOM 696 C C . ALA A 1 96 ? -3.383 -1.279 13.666 1.00 92.06 96 ALA A C 1
ATOM 698 O O . ALA A 1 96 ? -4.425 -1.230 13.004 1.00 92.06 96 ALA A O 1
ATOM 699 N N . HIS A 1 97 ? -2.419 -2.165 13.407 1.00 90.56 97 HIS A N 1
ATOM 700 C CA . HIS A 1 97 ? -2.503 -3.178 12.353 1.00 90.56 97 HIS A CA 1
ATOM 701 C C . HIS A 1 97 ? -3.088 -4.479 12.898 1.00 90.56 97 HIS A C 1
ATOM 703 O O . HIS A 1 97 ? -2.785 -4.881 14.015 1.00 90.56 97 HIS A O 1
ATOM 709 N N . VAL A 1 98 ? -3.927 -5.144 12.103 1.00 90.44 98 VAL A N 1
ATOM 710 C CA . VAL A 1 98 ? -4.430 -6.481 12.439 1.00 90.44 98 VAL A CA 1
ATOM 711 C C . VAL A 1 98 ? -3.521 -7.530 11.810 1.00 90.44 98 VAL A C 1
ATOM 713 O O . VAL A 1 98 ? -3.680 -7.874 10.636 1.00 90.44 98 VAL A O 1
ATOM 716 N N . ASP A 1 99 ? -2.595 -8.061 12.605 1.00 88.06 99 ASP A N 1
ATOM 717 C CA . ASP A 1 99 ? -1.628 -9.070 12.168 1.00 88.06 99 ASP A CA 1
ATOM 718 C C . ASP A 1 99 ? -2.149 -10.491 12.409 1.00 88.06 99 ASP A C 1
ATOM 720 O O . ASP A 1 99 ? -1.910 -11.131 13.434 1.00 88.06 99 ASP A O 1
ATOM 724 N N . GLY A 1 100 ? -2.898 -11.010 11.434 1.00 85.38 100 GLY A N 1
ATOM 725 C CA . GLY A 1 100 ? -3.354 -12.398 11.433 1.00 85.38 100 GLY A CA 1
ATOM 726 C C . GLY A 1 100 ? -4.804 -12.573 10.999 1.00 85.38 100 GLY A C 1
ATOM 727 O O . GLY A 1 100 ? -5.282 -11.957 10.049 1.00 85.38 100 GLY A O 1
ATOM 728 N N . ALA A 1 101 ? -5.508 -13.499 11.652 1.00 87.69 101 ALA A N 1
ATOM 729 C CA . ALA A 1 101 ? -6.875 -13.840 11.275 1.00 87.69 101 ALA A CA 1
ATOM 730 C C . ALA A 1 101 ? -7.854 -12.707 11.625 1.00 87.69 101 ALA A C 1
ATOM 732 O O . ALA A 1 101 ? -8.010 -12.368 12.797 1.00 87.69 101 ALA A O 1
ATOM 733 N N . PHE A 1 102 ? -8.580 -12.215 10.617 1.00 90.94 102 PHE A N 1
ATOM 734 C CA . PHE A 1 102 ? -9.582 -11.150 10.750 1.00 90.94 102 PHE A CA 1
ATOM 735 C C . PHE A 1 102 ? -11.002 -11.641 10.377 1.00 90.94 102 PHE A C 1
ATOM 737 O O . PHE A 1 102 ? -11.550 -11.241 9.344 1.00 90.94 102 PHE A O 1
ATOM 744 N N . PRO A 1 103 ? -11.618 -12.550 11.161 1.00 91.56 103 PRO A N 1
ATOM 745 C CA . PRO A 1 103 ? -12.962 -13.071 10.887 1.00 91.56 103 PRO A CA 1
ATOM 746 C C . PRO A 1 103 ? -14.064 -12.001 10.905 1.00 91.56 103 PRO A C 1
ATOM 748 O O . PRO A 1 103 ? -15.019 -12.107 10.135 1.00 91.56 103 PRO A O 1
ATOM 751 N N . ASN A 1 104 ? -13.937 -10.963 11.734 1.00 92.38 104 ASN A N 1
ATOM 752 C CA . ASN A 1 104 ? -14.929 -9.898 11.877 1.00 92.38 104 ASN A CA 1
ATOM 753 C C . ASN A 1 104 ? -14.716 -8.739 10.887 1.00 92.38 104 ASN A C 1
ATOM 755 O O . ASN A 1 104 ? -15.357 -7.697 11.021 1.00 92.38 104 ASN A O 1
ATOM 759 N N . ARG A 1 105 ? -13.868 -8.908 9.859 1.00 90.81 105 ARG A N 1
ATOM 760 C CA . ARG A 1 105 ? -13.515 -7.855 8.887 1.00 90.81 105 ARG A CA 1
ATOM 761 C C . ARG A 1 105 ? -14.731 -7.102 8.348 1.00 90.81 105 ARG A C 1
ATOM 763 O O . ARG A 1 105 ? -14.759 -5.878 8.378 1.00 90.81 105 ARG A O 1
ATOM 770 N N . ALA A 1 106 ? -15.765 -7.824 7.921 1.00 91.50 106 ALA A N 1
ATOM 771 C CA . ALA A 1 106 ? -16.964 -7.217 7.344 1.00 91.50 106 ALA A CA 1
ATOM 772 C C . ALA A 1 106 ? -17.727 -6.304 8.328 1.00 91.50 106 ALA A C 1
ATOM 774 O O . ALA A 1 106 ? -18.420 -5.388 7.889 1.00 91.50 106 ALA A O 1
ATOM 775 N N . ALA A 1 107 ? -17.629 -6.554 9.639 1.00 92.81 107 ALA A N 1
ATOM 776 C CA . ALA A 1 107 ? -18.206 -5.681 10.659 1.00 92.81 107 ALA A CA 1
ATOM 777 C C . ALA A 1 107 ? -17.387 -4.387 10.790 1.00 92.81 107 ALA A C 1
ATOM 779 O O . ALA A 1 107 ? -17.952 -3.298 10.766 1.00 92.81 107 ALA A O 1
ATOM 780 N N . PHE A 1 108 ? -16.054 -4.489 10.827 1.00 92.31 108 PHE A N 1
ATOM 781 C CA . PHE A 1 108 ? -15.168 -3.320 10.877 1.00 92.31 108 PHE A CA 1
ATOM 782 C C . PHE A 1 108 ? -15.211 -2.476 9.591 1.00 92.31 108 PHE A C 1
ATOM 784 O O . PHE A 1 108 ? -15.038 -1.265 9.660 1.00 92.31 108 PHE A O 1
ATOM 791 N N . GLU A 1 109 ? -15.476 -3.071 8.424 1.00 91.50 109 GLU A N 1
ATOM 792 C CA . GLU A 1 109 ? -15.675 -2.333 7.162 1.00 91.50 109 GLU A CA 1
ATOM 793 C C . GLU A 1 109 ? -16.923 -1.441 7.198 1.00 91.50 109 GLU A C 1
ATOM 795 O O . GLU A 1 109 ? -16.951 -0.376 6.583 1.00 91.50 109 GLU A O 1
ATOM 800 N N . ARG A 1 110 ? -17.969 -1.870 7.913 1.00 90.31 110 ARG A N 1
ATOM 801 C CA . ARG A 1 110 ? -19.208 -1.097 8.092 1.00 90.31 110 ARG A CA 1
ATOM 802 C C . ARG A 1 110 ? -19.170 -0.164 9.304 1.00 90.31 110 ARG A C 1
ATOM 804 O O . ARG A 1 110 ? -20.092 0.633 9.472 1.00 90.31 110 ARG A O 1
ATOM 811 N N . GLY A 1 111 ? -18.130 -0.271 10.126 1.00 91.44 111 GLY A N 1
ATOM 812 C CA . GLY A 1 111 ? -18.080 0.288 11.469 1.00 91.44 111 GLY A CA 1
ATOM 813 C C . GLY A 1 111 ? -18.728 -0.656 12.483 1.00 91.44 111 GLY A C 1
ATOM 814 O O . GLY A 1 111 ? -19.892 -1.048 12.351 1.00 91.44 111 GLY A O 1
ATOM 815 N N . ALA A 1 112 ? -17.969 -1.000 13.519 1.00 94.75 112 ALA A N 1
ATOM 816 C CA . ALA A 1 112 ? -18.413 -1.840 14.621 1.00 94.75 112 ALA A CA 1
ATOM 817 C C . ALA A 1 112 ? -18.282 -1.086 15.947 1.00 94.75 112 ALA A C 1
ATOM 819 O O . ALA A 1 112 ? -17.380 -0.275 16.132 1.00 94.75 112 ALA A O 1
ATOM 820 N N . VAL A 1 113 ? -19.181 -1.363 16.886 1.00 94.81 113 VAL A N 1
ATOM 821 C CA . VAL A 1 113 ? -19.084 -0.877 18.263 1.00 94.81 113 VAL A CA 1
ATOM 822 C C . VAL A 1 113 ? -18.652 -2.041 19.138 1.00 94.81 113 VAL A C 1
ATOM 824 O O . VAL A 1 113 ? -19.375 -3.031 19.254 1.00 94.81 113 VAL A O 1
ATOM 827 N N . ILE A 1 114 ? -17.478 -1.909 19.740 1.00 95.62 114 ILE A N 1
ATOM 828 C CA . ILE A 1 114 ? -16.848 -2.923 20.575 1.00 95.62 114 ILE A CA 1
ATOM 829 C C . ILE A 1 114 ? -17.043 -2.543 22.039 1.00 95.62 114 ILE A C 1
ATOM 831 O O . ILE A 1 114 ? -16.719 -1.423 22.441 1.00 95.62 114 ILE A O 1
ATOM 835 N N . THR A 1 115 ? -17.583 -3.462 22.836 1.00 95.06 115 THR A N 1
ATOM 836 C CA . THR A 1 115 ? -17.656 -3.295 24.290 1.00 95.06 115 THR A CA 1
ATOM 837 C C . THR A 1 115 ? -16.370 -3.817 24.926 1.00 95.06 115 THR A C 1
ATOM 839 O O . THR A 1 115 ? -16.031 -4.989 24.762 1.00 95.06 115 THR A O 1
ATOM 842 N N . TYR A 1 116 ? -15.671 -2.959 25.667 1.00 94.31 116 TYR A N 1
ATOM 843 C CA . TYR A 1 116 ? -14.448 -3.294 26.397 1.00 94.31 116 TYR A CA 1
ATOM 844 C C . TYR A 1 116 ? -14.485 -2.634 27.777 1.00 94.31 116 TYR A C 1
ATOM 846 O O . TYR A 1 116 ? -14.806 -1.455 27.885 1.00 94.31 116 TYR A O 1
ATOM 854 N N . GLU A 1 117 ? -14.250 -3.408 28.841 1.00 92.06 117 GLU A N 1
ATOM 855 C CA . GLU A 1 117 ? -14.299 -2.938 30.243 1.00 92.06 117 GLU A CA 1
ATOM 856 C C . GLU A 1 117 ? -15.592 -2.182 30.639 1.00 92.06 117 GLU A C 1
ATOM 858 O O . GLU A 1 117 ? -15.624 -1.395 31.581 1.00 92.06 117 GLU A O 1
ATOM 863 N N . GLY A 1 118 ? -16.706 -2.465 29.953 1.00 89.94 118 GLY A N 1
ATOM 864 C CA . GLY A 1 118 ? -18.000 -1.810 30.180 1.00 89.94 118 GLY A CA 1
ATOM 865 C C . GLY A 1 118 ? -18.185 -0.484 29.434 1.00 89.94 118 GLY A C 1
ATOM 866 O O . GLY A 1 118 ? -19.271 0.096 29.493 1.00 89.94 118 GLY A O 1
ATOM 867 N N . GLU A 1 119 ? -17.175 -0.034 28.693 1.00 93.50 119 GLU A N 1
ATOM 868 C CA . GLU A 1 119 ? -17.236 1.118 27.799 1.00 93.50 119 GLU A CA 1
ATOM 869 C C . GLU A 1 119 ? -17.419 0.679 26.341 1.00 93.50 119 GLU A C 1
ATOM 871 O O . GLU A 1 119 ? -17.203 -0.479 25.979 1.00 93.50 119 GLU A O 1
ATOM 876 N N . ARG A 1 120 ? -17.888 1.602 25.496 1.00 93.25 120 ARG A N 1
ATOM 877 C CA . ARG A 1 120 ? -18.165 1.346 24.077 1.00 93.25 120 ARG A CA 1
ATOM 878 C C . ARG A 1 120 ? -17.184 2.124 23.223 1.00 93.25 120 ARG A C 1
ATOM 880 O O . ARG A 1 120 ? -17.124 3.344 23.344 1.00 93.25 120 ARG A O 1
ATOM 887 N N . TYR A 1 121 ? -16.522 1.424 22.316 1.00 94.81 121 TYR A N 1
ATOM 888 C CA . TYR A 1 121 ? -15.540 1.979 21.397 1.00 94.81 121 TYR A CA 1
ATOM 889 C C . TYR A 1 121 ? -15.991 1.744 19.963 1.00 94.81 121 TYR A C 1
ATOM 891 O O . TYR A 1 121 ? -16.369 0.633 19.596 1.00 94.81 121 TYR A O 1
ATOM 899 N N . TYR A 1 122 ? -15.978 2.785 19.143 1.00 94.00 122 TYR A N 1
ATOM 900 C CA . TYR A 1 122 ? -16.236 2.666 17.718 1.00 94.00 122 TYR A CA 1
ATOM 901 C C . TYR A 1 122 ? -14.943 2.268 17.012 1.00 94.00 122 TYR A C 1
ATOM 903 O O . TYR A 1 122 ? -13.934 2.958 17.136 1.00 94.00 122 TYR A O 1
ATOM 911 N N . ALA A 1 123 ? -14.985 1.168 16.267 1.00 95.44 123 ALA A N 1
ATOM 912 C CA . ALA A 1 123 ? -13.859 0.649 15.516 1.00 95.44 123 ALA A CA 1
ATOM 913 C C . ALA A 1 123 ? -14.204 0.507 14.032 1.00 95.44 123 ALA A C 1
ATOM 915 O O . ALA A 1 123 ? -15.279 0.029 13.661 1.00 95.44 123 ALA A O 1
ATOM 916 N N . THR A 1 124 ? -13.275 0.906 13.169 1.00 94.69 124 THR A N 1
ATOM 917 C CA . THR A 1 124 ? -13.438 0.833 11.713 1.00 94.69 124 THR A CA 1
ATOM 918 C C . THR A 1 124 ? -12.116 0.531 11.030 1.00 94.69 124 THR A C 1
ATOM 920 O O . THR A 1 124 ? -11.056 0.896 11.532 1.00 94.69 124 THR A O 1
ATOM 923 N N . ILE A 1 125 ? -12.156 -0.087 9.853 1.00 92.19 125 ILE A N 1
ATOM 924 C CA . ILE A 1 125 ? -10.974 -0.154 8.983 1.00 92.19 125 ILE A CA 1
ATOM 925 C C . ILE A 1 125 ? -10.740 1.226 8.360 1.00 92.19 125 ILE A C 1
ATOM 927 O O . ILE A 1 125 ? -11.661 1.816 7.794 1.00 92.19 125 ILE A O 1
ATOM 931 N N . VAL A 1 126 ? -9.511 1.736 8.467 1.00 88.44 126 VAL A N 1
ATOM 932 C CA . VAL A 1 126 ? -9.093 3.030 7.889 1.00 88.44 126 VAL A CA 1
ATOM 933 C C . VAL A 1 126 ? -8.151 2.874 6.703 1.00 88.44 126 VAL A C 1
ATOM 935 O O . VAL A 1 126 ? -8.105 3.742 5.832 1.00 88.44 126 VAL A O 1
ATOM 938 N N . ALA A 1 127 ? -7.431 1.753 6.628 1.00 83.38 127 ALA A N 1
ATOM 939 C CA . ALA A 1 127 ? -6.592 1.418 5.489 1.00 83.38 127 ALA A CA 1
ATOM 940 C C . ALA A 1 127 ? -6.585 -0.094 5.261 1.00 83.38 127 ALA A C 1
ATOM 942 O O . ALA A 1 127 ? -6.289 -0.867 6.165 1.00 83.38 127 ALA A O 1
ATOM 943 N N . GLU A 1 128 ? -6.851 -0.526 4.028 1.00 69.19 128 GLU A N 1
ATOM 944 C CA . GLU A 1 128 ? -6.741 -1.945 3.660 1.00 69.19 128 GLU A CA 1
ATOM 945 C C . GLU A 1 128 ? -5.297 -2.388 3.383 1.00 69.19 128 GLU A C 1
ATOM 947 O O . GLU A 1 128 ? -5.081 -3.559 3.085 1.00 69.19 128 GLU A O 1
ATOM 952 N N . ASN A 1 129 ? -4.323 -1.463 3.439 1.00 64.00 129 ASN A N 1
ATOM 953 C CA . ASN A 1 129 ? -2.910 -1.682 3.098 1.00 64.00 129 ASN A CA 1
ATOM 954 C C . ASN A 1 129 ? -2.740 -2.670 1.933 1.00 64.00 129 ASN A C 1
ATOM 956 O O . ASN A 1 129 ? -2.037 -3.675 2.027 1.00 64.00 129 ASN A O 1
ATOM 960 N N . THR A 1 130 ? -3.441 -2.398 0.825 1.00 56.19 130 THR A N 1
ATOM 961 C CA . THR A 1 130 ? -3.456 -3.292 -0.331 1.00 56.19 130 THR A CA 1
ATOM 962 C C . THR A 1 130 ? -2.056 -3.377 -0.922 1.00 56.19 130 THR A C 1
ATOM 964 O O . THR A 1 130 ? -1.524 -2.378 -1.418 1.00 56.19 130 THR A O 1
ATOM 967 N N . CYS A 1 131 ? -1.467 -4.568 -0.896 1.00 60.56 131 CYS A N 1
ATOM 968 C CA . CYS A 1 131 ? -0.187 -4.810 -1.542 1.00 60.56 131 CYS A CA 1
ATOM 969 C C . CYS A 1 131 ? -0.307 -4.585 -3.039 1.00 60.56 131 CYS A C 1
ATOM 971 O O . CYS A 1 131 ? -1.202 -5.114 -3.703 1.00 60.56 131 CYS A O 1
ATOM 973 N N . PHE A 1 132 ? 0.625 -3.811 -3.582 1.00 57.53 132 PHE A N 1
ATOM 974 C CA . PHE A 1 132 ? 0.715 -3.648 -5.018 1.00 57.53 132 PHE A CA 1
ATOM 975 C C . PHE A 1 132 ? 1.231 -4.956 -5.621 1.00 57.53 132 PHE A C 1
ATOM 977 O O . PHE A 1 132 ? 2.416 -5.268 -5.544 1.00 57.53 132 PHE A O 1
ATOM 984 N N . THR A 1 133 ? 0.345 -5.741 -6.233 1.00 56.34 133 THR A N 1
ATOM 985 C CA . THR A 1 133 ? 0.747 -6.948 -6.959 1.00 56.34 133 THR A CA 1
ATOM 986 C C . THR A 1 133 ? 1.344 -6.544 -8.306 1.00 56.34 133 THR A C 1
ATOM 988 O O . THR A 1 133 ? 0.642 -6.430 -9.312 1.00 56.34 133 THR A O 1
ATOM 991 N N . ALA A 1 134 ? 2.653 -6.292 -8.341 1.00 60.84 134 ALA A N 1
ATOM 992 C CA . ALA A 1 134 ? 3.357 -6.149 -9.609 1.00 60.84 134 ALA A CA 1
ATOM 993 C C . ALA A 1 134 ? 3.382 -7.511 -10.337 1.00 60.84 134 ALA A C 1
ATOM 995 O O . ALA A 1 134 ? 3.593 -8.545 -9.697 1.00 60.84 134 ALA A O 1
ATOM 996 N N . PRO A 1 135 ? 3.213 -7.557 -11.671 1.00 63.31 135 PRO A N 1
ATOM 997 C CA . PRO A 1 135 ? 3.463 -8.777 -12.428 1.00 63.31 135 PRO A CA 1
ATOM 998 C C . PRO A 1 135 ? 4.906 -9.232 -12.181 1.00 63.31 135 PRO A C 1
ATOM 1000 O O . PRO A 1 135 ? 5.830 -8.440 -12.369 1.00 63.31 135 PRO A O 1
ATOM 1003 N N . SER A 1 136 ? 5.125 -10.498 -11.817 1.00 65.56 136 SER A N 1
ATOM 1004 C CA . SER A 1 136 ? 6.468 -11.049 -11.541 1.00 65.56 136 SER A CA 1
ATOM 1005 C C . SER A 1 136 ? 7.446 -10.881 -12.713 1.00 65.56 136 SER A C 1
ATOM 1007 O O . SER A 1 136 ? 8.654 -10.760 -12.528 1.00 65.56 136 SER A O 1
ATOM 1009 N N . LEU A 1 137 ? 6.915 -10.812 -13.935 1.00 70.69 137 LEU A N 1
ATOM 1010 C CA . LEU A 1 137 ? 7.671 -10.564 -15.161 1.00 70.69 137 LEU A CA 1
ATOM 1011 C C . LEU A 1 137 ? 7.931 -9.075 -15.443 1.00 70.69 137 LEU A C 1
ATOM 1013 O O . LEU A 1 137 ? 8.765 -8.768 -16.287 1.00 70.69 137 LEU A O 1
ATOM 1017 N N . GLY A 1 138 ? 7.272 -8.139 -14.755 1.00 72.62 138 GLY A N 1
ATOM 1018 C CA . GLY A 1 138 ? 7.392 -6.700 -15.016 1.00 72.62 138 GLY A CA 1
ATOM 1019 C C . GLY A 1 138 ? 8.802 -6.159 -14.777 1.00 72.62 138 GLY A C 1
ATOM 1020 O O . GLY A 1 138 ? 9.321 -5.411 -15.603 1.00 72.62 138 GLY A O 1
ATOM 1021 N N . PHE A 1 139 ? 9.455 -6.607 -13.702 1.00 73.50 139 PHE A N 1
ATOM 1022 C CA . PHE A 1 139 ? 10.838 -6.240 -13.397 1.00 73.50 139 PHE A CA 1
ATOM 1023 C C . PHE A 1 139 ? 11.846 -6.745 -14.452 1.00 73.50 139 PHE A C 1
ATOM 1025 O O . PHE A 1 139 ? 12.510 -5.907 -15.070 1.00 73.50 139 PHE A O 1
ATOM 1032 N N . PRO A 1 140 ? 11.966 -8.062 -14.738 1.00 79.56 140 PRO A N 1
ATOM 1033 C CA . PRO A 1 140 ? 12.945 -8.547 -15.715 1.00 79.56 140 PRO A CA 1
ATOM 1034 C C . PRO A 1 140 ? 12.676 -8.020 -17.131 1.00 79.56 140 PRO A C 1
ATOM 1036 O O . PRO A 1 140 ? 13.615 -7.694 -17.857 1.00 79.56 140 PRO A O 1
ATOM 1039 N N . LEU A 1 141 ? 11.406 -7.878 -17.519 1.00 79.62 141 LEU A N 1
ATOM 1040 C CA . LEU A 1 141 ? 11.021 -7.359 -18.831 1.00 79.62 141 LEU A CA 1
ATOM 1041 C C . LEU A 1 141 ? 11.295 -5.847 -18.931 1.00 79.62 141 LEU A C 1
ATOM 1043 O O . LEU A 1 141 ? 11.757 -5.380 -19.971 1.00 79.62 141 LEU A O 1
ATOM 1047 N N . GLY A 1 142 ? 11.122 -5.096 -17.837 1.00 78.25 142 GLY A N 1
ATOM 1048 C CA . GLY A 1 142 ? 11.495 -3.684 -17.748 1.00 78.25 142 GLY A CA 1
ATOM 1049 C C . GLY A 1 142 ? 13.003 -3.452 -17.885 1.00 78.25 142 GLY A C 1
ATOM 1050 O O . GLY A 1 142 ? 13.430 -2.620 -18.686 1.00 78.25 142 GLY A O 1
ATOM 1051 N N . VAL A 1 143 ? 13.823 -4.245 -17.185 1.00 83.06 143 VAL A N 1
ATOM 1052 C CA . VAL A 1 143 ? 15.294 -4.210 -17.312 1.00 83.06 143 VAL A CA 1
ATOM 1053 C C . VAL A 1 143 ? 15.732 -4.561 -18.736 1.00 83.06 143 VAL A C 1
ATOM 1055 O O . VAL A 1 143 ? 16.578 -3.876 -19.314 1.00 83.06 143 VAL A O 1
ATOM 1058 N N . PHE A 1 144 ? 15.123 -5.587 -19.336 1.00 87.25 144 PHE A N 1
ATOM 1059 C CA . PHE A 1 144 ? 15.407 -5.970 -20.718 1.00 87.25 144 PHE A CA 1
ATOM 1060 C C . PHE A 1 144 ? 15.041 -4.859 -21.713 1.00 87.25 144 PHE A C 1
ATOM 1062 O O . PHE A 1 144 ? 15.830 -4.553 -22.606 1.00 87.25 144 PHE A O 1
ATOM 1069 N N . ALA A 1 145 ? 13.887 -4.207 -21.536 1.00 83.75 145 ALA A N 1
ATOM 1070 C CA . ALA A 1 145 ? 13.456 -3.089 -22.373 1.00 83.75 145 ALA A CA 1
ATOM 1071 C C . ALA A 1 145 ? 14.418 -1.890 -22.285 1.00 83.75 145 ALA A C 1
ATOM 1073 O O . ALA A 1 145 ? 14.768 -1.316 -23.317 1.00 83.75 145 ALA A O 1
ATOM 1074 N N . ILE A 1 146 ? 14.920 -1.560 -21.088 1.00 83.75 146 ILE A N 1
ATOM 1075 C CA . ILE A 1 146 ? 15.950 -0.522 -20.903 1.00 83.75 146 ILE A CA 1
ATOM 1076 C C . ILE A 1 146 ? 17.241 -0.904 -21.635 1.00 83.75 146 ILE A C 1
ATOM 1078 O O . ILE A 1 146 ? 17.816 -0.0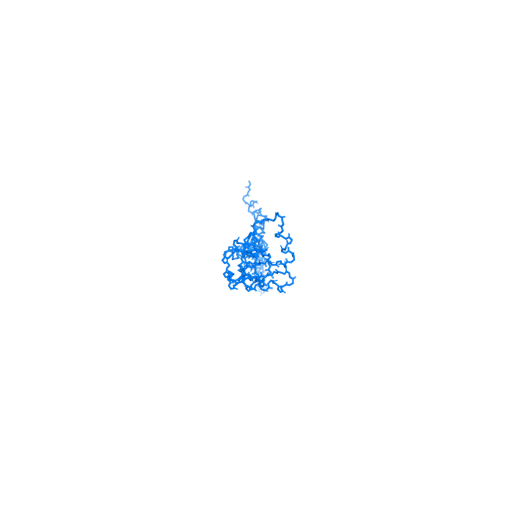75 -22.345 1.00 83.75 146 ILE A O 1
ATOM 1082 N N . GLY A 1 147 ? 17.692 -2.153 -21.490 1.00 88.88 147 GLY A N 1
ATOM 1083 C CA . GLY A 1 147 ? 18.894 -2.651 -22.160 1.00 88.88 147 GLY A CA 1
ATOM 1084 C C . GLY A 1 147 ? 18.779 -2.567 -23.682 1.00 88.88 147 GLY A C 1
ATOM 1085 O O . GLY A 1 147 ? 19.635 -1.972 -24.339 1.00 88.88 147 GLY A O 1
ATOM 1086 N N . LEU A 1 148 ? 17.681 -3.084 -24.239 1.00 87.88 148 LEU A N 1
ATOM 1087 C CA . LEU A 1 148 ? 17.409 -3.039 -25.674 1.00 87.88 148 LEU A CA 1
ATOM 1088 C C . LEU A 1 148 ? 17.298 -1.597 -26.182 1.00 87.88 148 LEU A C 1
ATOM 1090 O O . LEU A 1 148 ? 17.892 -1.255 -27.203 1.00 87.88 148 LEU A O 1
ATOM 1094 N N . GLY A 1 149 ? 16.600 -0.729 -25.446 1.00 81.94 149 GLY A N 1
ATOM 1095 C CA . GLY A 1 149 ? 16.468 0.676 -25.811 1.00 81.94 149 GLY A CA 1
ATOM 1096 C C . GLY A 1 149 ? 17.806 1.417 -25.806 1.00 81.94 149 GLY A C 1
ATOM 1097 O O . GLY A 1 149 ? 18.098 2.170 -26.734 1.00 81.94 149 GLY A O 1
ATOM 1098 N N . THR A 1 150 ? 18.672 1.128 -24.831 1.00 86.44 150 THR A N 1
ATOM 1099 C CA . THR A 1 150 ? 20.033 1.683 -24.762 1.00 86.44 150 THR A CA 1
ATOM 1100 C C . THR A 1 150 ? 20.869 1.255 -25.968 1.00 86.44 150 THR A C 1
ATOM 1102 O O . THR A 1 150 ? 21.546 2.086 -26.575 1.00 86.44 150 THR A O 1
ATOM 1105 N N . VAL A 1 151 ? 20.778 -0.019 -26.371 1.00 86.50 151 VAL A N 1
ATOM 1106 C CA . VAL A 1 151 ? 21.434 -0.516 -27.589 1.00 86.50 151 VAL A CA 1
ATOM 1107 C C . VAL A 1 151 ? 20.906 0.221 -28.818 1.00 86.50 151 VAL A C 1
ATOM 1109 O O . VAL A 1 151 ? 21.711 0.733 -29.589 1.00 86.50 151 VAL A O 1
ATOM 1112 N N . CYS A 1 152 ? 19.587 0.359 -28.985 1.00 80.06 152 CYS A N 1
ATOM 1113 C CA . CYS A 1 152 ? 18.993 1.076 -30.119 1.00 80.06 152 CYS A CA 1
ATOM 1114 C C . CYS A 1 152 ? 19.435 2.547 -30.209 1.00 80.06 152 CYS A C 1
ATOM 1116 O O . CYS A 1 152 ? 19.675 3.043 -31.309 1.00 80.06 152 CYS A O 1
ATOM 1118 N N . VAL A 1 153 ? 19.588 3.235 -29.073 1.00 82.75 153 VAL A N 1
ATOM 1119 C CA . VAL A 1 153 ? 20.076 4.626 -29.024 1.00 82.75 153 VAL A CA 1
ATOM 1120 C C . VAL A 1 153 ? 21.566 4.719 -29.370 1.00 82.75 153 VAL A C 1
ATOM 1122 O O . VAL A 1 153 ? 21.984 5.646 -30.064 1.00 82.75 153 VAL A O 1
ATOM 1125 N N . LEU A 1 154 ? 22.380 3.770 -28.902 1.00 84.50 154 LEU A N 1
ATOM 1126 C CA . LEU A 1 154 ? 23.835 3.802 -29.076 1.00 84.50 154 LEU A CA 1
ATOM 1127 C C . LEU A 1 154 ? 24.322 3.187 -30.394 1.00 84.50 154 LEU A C 1
ATOM 1129 O O . LEU A 1 154 ? 25.439 3.488 -30.814 1.00 84.50 154 LEU A O 1
ATOM 1133 N N . MET A 1 155 ? 23.512 2.371 -31.072 1.00 81.25 155 MET A N 1
ATOM 1134 C CA . MET A 1 155 ? 23.901 1.686 -32.311 1.00 81.25 155 MET A CA 1
ATOM 1135 C C . MET A 1 155 ? 24.322 2.665 -33.430 1.00 81.25 155 MET A C 1
ATOM 1137 O O . MET A 1 155 ? 25.409 2.479 -33.985 1.00 81.25 155 MET A O 1
ATOM 1141 N N . PRO A 1 156 ? 23.589 3.766 -33.713 1.00 76.25 156 PRO A N 1
ATOM 1142 C CA . PRO A 1 156 ? 23.991 4.727 -34.744 1.00 76.25 156 PRO A CA 1
ATOM 1143 C C . PRO A 1 156 ? 25.351 5.423 -34.506 1.00 76.25 156 PRO A C 1
ATOM 1145 O O . PRO A 1 156 ? 26.174 5.433 -35.429 1.00 76.25 156 PRO A O 1
ATOM 1148 N N . PRO A 1 157 ? 25.658 6.007 -33.323 1.00 76.00 157 PRO A N 1
ATOM 1149 C CA . PRO A 1 157 ? 26.963 6.626 -33.088 1.00 76.00 157 PRO A CA 1
ATOM 1150 C C . PRO A 1 157 ? 28.101 5.602 -33.011 1.00 76.00 157 PRO A C 1
ATOM 1152 O O . PRO A 1 157 ? 29.192 5.895 -33.506 1.00 76.00 157 PRO A O 1
ATOM 1155 N N . LEU A 1 158 ? 27.869 4.405 -32.452 1.00 75.62 158 LEU A N 1
ATOM 1156 C CA . LEU A 1 158 ? 28.881 3.343 -32.443 1.00 75.62 158 LEU A CA 1
ATOM 1157 C C . LEU A 1 158 ? 29.230 2.889 -33.858 1.00 75.62 158 LEU A C 1
ATOM 1159 O O . LEU A 1 158 ? 30.411 2.794 -34.181 1.00 75.62 158 LEU A O 1
ATOM 1163 N N . TYR A 1 159 ? 28.230 2.680 -34.715 1.00 75.50 159 TYR A N 1
ATOM 1164 C CA . TYR A 1 159 ? 28.456 2.290 -36.103 1.00 75.50 159 TYR A CA 1
ATOM 1165 C C . TYR A 1 159 ? 29.285 3.339 -36.855 1.00 75.50 159 TYR A C 1
ATOM 1167 O O . TYR A 1 159 ? 30.294 3.007 -37.475 1.00 75.50 159 TYR A O 1
ATOM 1175 N N . ARG A 1 160 ? 28.944 4.630 -36.721 1.00 78.31 160 ARG A N 1
ATOM 1176 C CA . ARG A 1 160 ? 29.732 5.724 -37.324 1.00 78.31 160 ARG A CA 1
ATOM 1177 C C . ARG A 1 160 ? 31.182 5.734 -36.838 1.00 78.31 160 ARG A C 1
ATOM 1179 O O . ARG A 1 160 ? 32.085 6.033 -37.616 1.00 78.31 160 ARG A O 1
ATOM 1186 N N . ARG A 1 161 ? 31.410 5.413 -35.563 1.00 75.50 161 ARG A N 1
ATOM 1187 C CA . ARG A 1 161 ? 32.750 5.374 -34.969 1.00 75.50 161 ARG A CA 1
ATOM 1188 C C . ARG A 1 161 ? 33.564 4.180 -35.469 1.00 75.50 161 ARG A C 1
ATOM 1190 O O . ARG A 1 161 ? 34.732 4.356 -35.792 1.00 75.50 161 ARG A O 1
ATOM 1197 N N . LEU A 1 162 ? 32.944 3.007 -35.594 1.00 77.56 162 LEU A N 1
ATOM 1198 C CA . LEU A 1 162 ? 33.585 1.801 -36.126 1.00 77.56 162 LEU A CA 1
ATOM 1199 C C . LEU A 1 162 ? 33.961 1.959 -37.604 1.00 77.56 162 LEU A C 1
ATOM 1201 O O . LEU A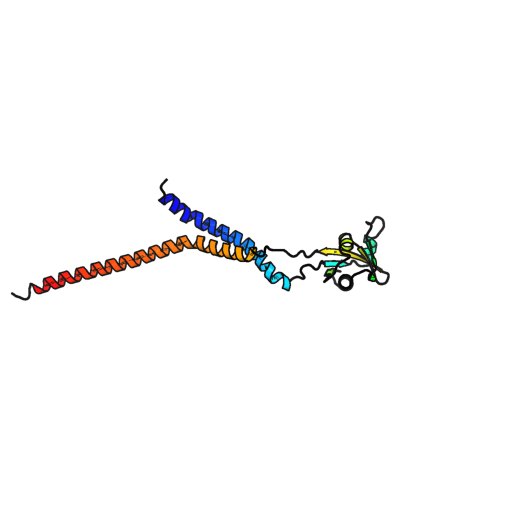 1 162 ? 35.106 1.709 -37.963 1.00 77.56 162 LEU A O 1
ATOM 1205 N N . VAL A 1 163 ? 33.053 2.480 -38.439 1.00 77.88 163 VAL A N 1
ATOM 1206 C CA . VAL A 1 163 ? 33.348 2.750 -39.860 1.00 77.88 163 VAL A CA 1
ATOM 1207 C C . VAL A 1 163 ? 34.474 3.775 -40.018 1.00 77.88 163 VAL A C 1
ATOM 1209 O O . VAL A 1 163 ? 35.276 3.684 -40.946 1.00 77.88 163 VAL A O 1
ATOM 1212 N N . ARG A 1 164 ? 34.563 4.761 -39.118 1.00 73.94 164 ARG A N 1
ATOM 1213 C CA . ARG A 1 164 ? 35.666 5.728 -39.127 1.00 73.94 164 ARG A CA 1
ATOM 1214 C C . ARG A 1 164 ? 37.011 5.060 -38.826 1.00 73.94 164 ARG A C 1
ATOM 1216 O O . ARG A 1 164 ? 37.962 5.310 -39.556 1.00 73.94 164 ARG A O 1
ATOM 1223 N N . LEU A 1 165 ? 37.063 4.194 -37.815 1.00 75.56 165 LEU A N 1
ATOM 1224 C CA . LEU A 1 165 ? 38.279 3.461 -37.449 1.00 75.56 165 LEU A CA 1
ATOM 1225 C C . LEU A 1 165 ? 38.736 2.505 -38.559 1.00 75.56 165 LEU A C 1
ATOM 1227 O O . LEU A 1 165 ? 39.926 2.422 -38.838 1.00 75.56 165 LEU A O 1
ATOM 1231 N N . GLU A 1 166 ? 37.803 1.827 -39.229 1.00 74.88 166 GLU A N 1
ATOM 1232 C CA . GLU A 1 166 ? 38.122 0.941 -40.356 1.00 74.88 166 GLU A CA 1
ATOM 1233 C C . GLU A 1 166 ? 38.639 1.716 -41.581 1.00 74.88 166 GLU A C 1
ATOM 1235 O O . GLU A 1 166 ? 39.508 1.243 -42.310 1.00 74.88 166 GLU A O 1
ATOM 1240 N N . ARG A 1 167 ? 38.149 2.943 -41.808 1.00 72.31 167 ARG A N 1
ATOM 1241 C CA . ARG A 1 167 ? 38.697 3.822 -42.854 1.00 72.31 167 ARG A CA 1
ATOM 1242 C C . ARG A 1 167 ? 40.105 4.300 -42.522 1.00 72.31 167 ARG A C 1
ATOM 1244 O O . ARG A 1 167 ? 40.945 4.314 -43.413 1.00 72.31 167 ARG A O 1
ATOM 1251 N N . GLU A 1 168 ? 40.354 4.683 -41.274 1.00 74.06 168 GLU A N 1
ATOM 1252 C CA . GLU A 1 168 ? 41.675 5.131 -40.820 1.00 74.06 168 GLU A CA 1
ATOM 1253 C C . GLU A 1 168 ? 42.706 3.989 -40.923 1.00 74.06 168 GLU A C 1
ATOM 1255 O O . GLU A 1 168 ? 43.777 4.197 -41.490 1.00 74.06 168 GLU A O 1
ATOM 1260 N N . SER A 1 169 ? 42.359 2.760 -40.519 1.00 71.38 169 SER A N 1
ATOM 1261 C CA . SER A 1 169 ? 43.262 1.603 -40.646 1.00 71.38 169 SER A CA 1
ATOM 1262 C C . SER A 1 169 ? 43.507 1.169 -42.096 1.00 71.38 169 SER A C 1
ATOM 1264 O O . SER A 1 169 ? 44.616 0.764 -42.445 1.00 71.38 169 SER A O 1
ATOM 1266 N N . ARG A 1 170 ? 42.496 1.274 -42.970 1.00 70.88 170 ARG A N 1
ATOM 1267 C CA . ARG A 1 170 ? 42.636 0.937 -44.394 1.00 70.88 170 ARG A CA 1
ATOM 1268 C C . ARG A 1 170 ? 43.527 1.926 -45.145 1.00 70.88 170 ARG A C 1
ATOM 1270 O O . ARG A 1 170 ? 44.270 1.503 -46.024 1.00 70.88 170 ARG A O 1
ATOM 1277 N N . VAL A 1 171 ? 43.465 3.215 -44.803 1.00 68.69 171 VAL A N 1
ATOM 1278 C CA . VAL A 1 171 ? 44.323 4.245 -45.413 1.00 68.69 171 VAL A CA 1
ATOM 1279 C C . VAL A 1 171 ? 45.789 4.044 -45.018 1.00 68.69 171 VAL A C 1
ATOM 1281 O O . VAL A 1 171 ? 46.656 4.139 -45.886 1.00 68.69 171 VAL A O 1
ATOM 1284 N N . ASP A 1 172 ? 46.069 3.675 -43.766 1.00 67.19 172 ASP A N 1
ATOM 1285 C CA . ASP A 1 172 ? 47.436 3.414 -43.286 1.00 67.19 172 ASP A CA 1
ATOM 1286 C C . ASP A 1 172 ? 48.094 2.216 -44.000 1.00 67.19 172 ASP A C 1
ATOM 1288 O O . ASP A 1 172 ? 49.259 2.277 -44.401 1.00 67.19 172 ASP A O 1
ATOM 1292 N N . LEU A 1 173 ? 47.328 1.147 -44.256 1.00 64.31 173 LEU A N 1
ATOM 1293 C CA . LEU A 1 173 ? 47.798 -0.013 -45.027 1.00 64.31 173 LEU A CA 1
ATOM 1294 C C . LEU A 1 173 ? 48.152 0.368 -46.473 1.00 64.31 173 LEU A C 1
ATOM 1296 O O . LEU A 1 173 ? 49.222 0.008 -46.959 1.00 64.31 173 LEU A O 1
ATOM 1300 N N . THR A 1 174 ? 47.310 1.171 -47.132 1.00 61.00 174 THR A N 1
ATOM 1301 C CA . THR A 1 174 ? 47.583 1.637 -48.503 1.00 61.00 174 THR A CA 1
ATOM 1302 C C . THR A 1 174 ? 48.754 2.622 -48.586 1.00 61.00 174 THR A C 1
ATOM 1304 O O . THR A 1 174 ? 49.497 2.617 -49.568 1.00 61.00 174 THR A O 1
ATOM 1307 N N . ALA A 1 175 ? 48.966 3.448 -47.555 1.00 60.06 175 ALA A N 1
ATOM 1308 C CA . ALA A 1 175 ? 50.113 4.354 -47.481 1.00 60.06 175 ALA A CA 1
ATOM 1309 C C . ALA A 1 175 ? 51.432 3.589 -47.268 1.00 60.06 175 ALA A C 1
ATOM 1311 O O . ALA A 1 175 ? 52.457 3.960 -47.839 1.00 60.06 175 ALA A O 1
ATOM 1312 N N . THR A 1 176 ? 51.391 2.489 -46.510 1.00 58.75 176 THR A N 1
ATOM 1313 C CA . THR A 1 176 ? 52.551 1.617 -46.274 1.00 58.75 176 THR A CA 1
ATOM 1314 C C . THR A 1 176 ? 52.935 0.827 -47.533 1.00 58.75 176 THR A C 1
ATOM 1316 O O . THR A 1 176 ? 54.121 0.712 -47.831 1.00 58.75 176 THR A O 1
ATOM 1319 N N . GLU A 1 177 ? 51.960 0.351 -48.321 1.00 57.25 177 GLU A N 1
ATOM 1320 C CA . GLU A 1 177 ? 52.227 -0.281 -49.629 1.00 57.25 177 GLU A CA 1
ATOM 1321 C C . GLU A 1 177 ? 52.825 0.709 -50.642 1.00 57.25 177 GLU A C 1
ATOM 1323 O O . GLU A 1 177 ? 53.825 0.407 -51.286 1.00 57.25 177 GLU A O 1
ATOM 1328 N N . THR A 1 178 ? 52.284 1.928 -50.734 1.00 56.50 178 THR A N 1
ATOM 1329 C CA . THR A 1 178 ? 52.759 2.921 -51.720 1.00 56.50 178 THR A CA 1
ATOM 1330 C C . THR A 1 178 ? 54.158 3.466 -51.381 1.00 56.50 178 THR A C 1
A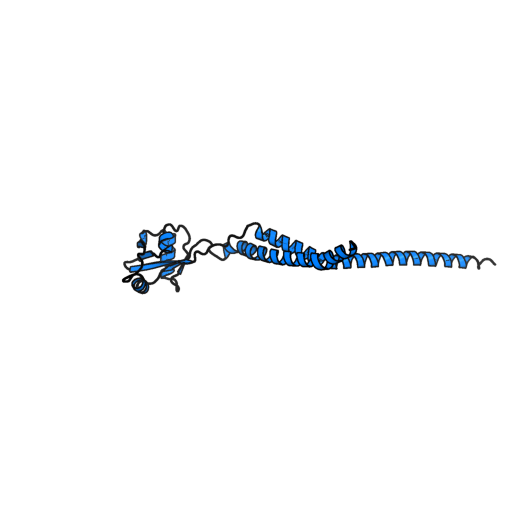TOM 1332 O O . THR A 1 178 ? 54.916 3.837 -52.275 1.00 56.50 178 THR A O 1
ATOM 1335 N N . GLY A 1 179 ? 54.530 3.504 -50.096 1.00 53.88 179 GLY A N 1
ATOM 1336 C CA . GLY A 1 179 ? 55.878 3.882 -49.655 1.00 53.88 179 GLY A CA 1
ATOM 1337 C C . GLY A 1 179 ? 56.945 2.806 -49.894 1.00 53.88 179 GLY A C 1
ATOM 1338 O O . GLY A 1 179 ? 58.109 3.151 -50.077 1.00 53.88 179 GLY A O 1
ATOM 1339 N N . ALA A 1 180 ? 56.567 1.523 -49.932 1.00 53.62 180 ALA A N 1
ATOM 1340 C CA . ALA A 1 180 ? 57.495 0.415 -50.173 1.00 53.62 180 ALA A CA 1
ATOM 1341 C C . ALA A 1 180 ? 57.896 0.275 -51.657 1.00 53.62 180 ALA A C 1
ATOM 1343 O O . ALA A 1 180 ? 59.031 -0.102 -51.958 1.00 53.62 180 ALA A O 1
ATOM 1344 N N . ASP A 1 181 ? 57.001 0.635 -52.583 1.00 51.03 181 ASP A N 1
ATOM 1345 C CA . ASP A 1 181 ? 57.291 0.604 -54.024 1.00 51.03 181 ASP A CA 1
ATOM 1346 C C . ASP A 1 181 ? 58.165 1.785 -54.488 1.00 51.03 181 ASP A C 1
ATOM 1348 O O . ASP A 1 181 ? 58.943 1.642 -55.432 1.00 51.03 181 ASP A O 1
ATOM 1352 N N . ALA A 1 182 ? 58.113 2.937 -53.806 1.00 54.12 182 ALA A N 1
ATOM 1353 C CA . ALA A 1 182 ? 58.919 4.108 -54.166 1.00 54.12 182 ALA A CA 1
ATOM 1354 C C . ALA A 1 182 ? 60.425 3.941 -53.859 1.00 54.12 182 ALA A C 1
ATOM 1356 O O . ALA A 1 182 ? 61.257 4.501 -54.570 1.00 54.12 182 ALA A O 1
ATOM 1357 N N . ASP A 1 183 ? 60.788 3.149 -52.844 1.00 50.50 183 ASP A N 1
ATOM 1358 C CA . ASP A 1 183 ? 62.188 2.942 -52.422 1.00 50.50 183 ASP A CA 1
ATOM 1359 C C . ASP A 1 183 ? 62.922 1.885 -53.284 1.00 50.50 183 ASP A C 1
ATOM 1361 O O . ASP A 1 183 ? 64.150 1.871 -53.404 1.00 50.50 183 ASP A O 1
ATOM 1365 N N . SER A 1 184 ? 62.173 1.017 -53.976 1.00 53.56 184 SER A N 1
ATOM 1366 C CA . SER A 1 184 ? 62.746 -0.030 -54.838 1.00 53.56 184 SER A CA 1
ATOM 1367 C C . SER A 1 184 ? 63.210 0.487 -56.210 1.00 53.56 184 SER A C 1
ATOM 1369 O O . SER A 1 184 ? 64.103 -0.107 -56.827 1.00 53.56 184 SER A O 1
ATOM 1371 N N . ASP A 1 185 ? 62.655 1.606 -56.685 1.00 50.94 185 ASP A N 1
ATOM 1372 C CA . ASP A 1 185 ? 62.975 2.164 -58.008 1.00 50.94 185 ASP A CA 1
ATOM 1373 C C . ASP A 1 185 ? 64.229 3.071 -57.977 1.00 50.94 185 ASP A C 1
ATOM 1375 O O . ASP A 1 185 ? 64.985 3.155 -58.951 1.00 50.94 185 ASP A O 1
ATOM 1379 N N . GLU A 1 186 ? 64.543 3.682 -56.826 1.00 52.62 186 GLU A N 1
ATOM 1380 C CA . GLU A 1 186 ? 65.743 4.518 -56.661 1.00 52.62 186 GLU A CA 1
ATOM 1381 C C . GLU A 1 186 ? 67.024 3.674 -56.472 1.00 52.62 186 GLU A C 1
ATOM 1383 O O . GLU A 1 186 ? 68.086 4.011 -57.007 1.00 52.62 186 GLU A O 1
ATOM 1388 N N . SER A 1 187 ? 66.919 2.493 -55.844 1.00 49.97 187 SER A N 1
ATOM 1389 C CA . SER A 1 187 ? 68.044 1.553 -55.674 1.00 49.97 187 SER A CA 1
ATOM 1390 C C . SER A 1 187 ? 68.552 0.953 -57.000 1.00 49.97 187 SER A C 1
ATOM 1392 O O . SER A 1 187 ? 69.732 0.612 -57.135 1.00 49.97 187 SER A O 1
ATOM 1394 N N . SER A 1 188 ? 67.692 0.867 -58.021 1.00 54.34 188 SER A N 1
ATOM 1395 C CA . SER A 1 188 ? 68.059 0.333 -59.343 1.00 54.34 188 SER A CA 1
ATOM 1396 C C . SER A 1 188 ? 68.771 1.360 -60.233 1.00 54.34 188 SER A C 1
ATOM 1398 O O . SER A 1 188 ? 69.551 0.976 -61.108 1.00 54.34 188 SER A O 1
ATOM 1400 N N . ARG A 1 189 ? 68.577 2.664 -59.990 1.00 53.19 189 ARG A N 1
ATOM 1401 C CA . ARG A 1 189 ? 69.253 3.741 -60.736 1.00 53.19 189 ARG A CA 1
ATOM 1402 C C . ARG A 1 189 ? 70.703 3.954 -60.297 1.00 53.19 189 ARG A C 1
ATOM 1404 O O . ARG A 1 189 ? 71.551 4.201 -61.149 1.00 53.19 189 ARG A O 1
ATOM 1411 N N . GLY A 1 190 ? 71.013 3.761 -59.013 1.00 50.47 190 GLY A N 1
ATOM 1412 C CA . GLY A 1 190 ? 72.376 3.918 -58.483 1.00 50.47 190 GLY A CA 1
ATOM 1413 C C . GLY A 1 190 ? 73.389 2.873 -58.974 1.00 50.47 190 GLY A C 1
ATOM 1414 O O . GLY A 1 190 ? 74.590 3.110 -58.921 1.00 50.47 190 GLY A O 1
ATOM 1415 N N . ARG A 1 191 ? 72.941 1.723 -59.501 1.00 53.16 191 ARG A N 1
ATOM 1416 C CA . ARG A 1 191 ? 73.844 0.646 -59.960 1.00 53.16 191 ARG A CA 1
ATOM 1417 C C . ARG A 1 191 ? 74.295 0.763 -61.419 1.00 53.16 191 ARG A C 1
ATOM 1419 O O . ARG A 1 191 ? 75.163 -0.000 -61.834 1.00 53.16 191 ARG A O 1
ATOM 1426 N N . ALA A 1 192 ? 73.721 1.682 -62.197 1.00 53.88 192 ALA A N 1
ATOM 1427 C CA . ALA A 1 192 ? 74.065 1.862 -63.610 1.00 53.88 192 ALA A CA 1
ATOM 1428 C C . ALA A 1 192 ? 75.217 2.861 -63.848 1.00 53.88 192 ALA A C 1
ATOM 1430 O O . ALA A 1 192 ? 75.770 2.881 -64.946 1.00 53.88 192 ALA A O 1
ATOM 1431 N N . GLU A 1 193 ? 75.607 3.655 -62.844 1.00 52.94 193 GLU A N 1
ATOM 1432 C CA . GLU A 1 193 ? 76.684 4.654 -62.973 1.00 52.94 193 GLU A CA 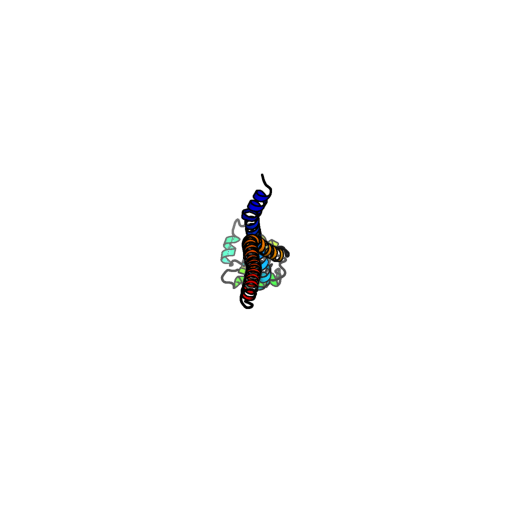1
ATOM 1433 C C . GLU A 1 193 ? 78.043 4.206 -62.403 1.00 52.94 193 GLU A C 1
ATOM 1435 O O . GLU A 1 193 ? 79.052 4.833 -62.705 1.00 52.94 193 GLU A O 1
ATOM 1440 N N . GLU A 1 194 ? 78.127 3.086 -61.675 1.00 50.81 194 GLU A N 1
ATOM 1441 C CA . GLU A 1 194 ? 79.388 2.603 -61.070 1.00 50.81 194 GLU A CA 1
ATOM 1442 C C . GLU A 1 194 ? 80.165 1.603 -61.953 1.00 50.81 194 GLU A C 1
ATOM 1444 O O . GLU A 1 194 ? 80.937 0.784 -61.464 1.00 50.81 194 GLU A O 1
ATOM 1449 N N . ASN A 1 195 ? 79.957 1.614 -63.274 1.00 53.69 195 ASN A N 1
ATOM 1450 C CA . ASN A 1 195 ? 80.708 0.724 -64.169 1.00 53.69 195 ASN A CA 1
ATOM 1451 C C . ASN A 1 195 ? 81.069 1.368 -65.514 1.00 53.69 195 ASN A C 1
ATOM 1453 O O . ASN A 1 195 ? 80.938 0.745 -66.573 1.00 53.69 195 ASN A O 1
ATOM 1457 N N . ARG A 1 196 ? 81.519 2.628 -65.475 1.00 48.41 196 ARG A N 1
ATOM 1458 C CA . ARG A 1 196 ? 82.159 3.287 -66.616 1.00 48.41 196 ARG A CA 1
ATOM 1459 C C . ARG A 1 196 ? 83.436 4.011 -66.222 1.00 48.41 196 ARG A C 1
ATOM 1461 O O . ARG A 1 196 ? 83.424 4.688 -65.176 1.00 48.41 196 ARG A O 1
#

pLDDT: mean 77.42, std 14.76, range [48.41, 95.62]

Foldseek 3Di:
DDVVVVVVCCLPPVLLVLLVVLLVLLCVLAVLLVCLVCVVVPDPAQFFKKAKDDLVVVCVQPDDPHDDAAEEELVNFDPQRNVQQVVLVVDPRSMGTRPDDDPCQVRQCVWYWYQDPNGTMIMHGPGSNHDDDRDNCSNVSSVVSNVSSVCSNCVSVVVVVVVVVVVVVVVVVVVVVVVVVVVVVVVVVVVVPPPD

Organism: NCBI:txid3031996

Radius of gyration: 38.62 Å; chains: 1; bounding box: 112×25×97 Å